Protein AF-0000000069713826 (afdb_homodimer)

Foldseek 3Di:
DQQDWQLVQFAQDFDEAEQQAFLVVVVCSCVVVVHQKGFYAYPVQFGQFIAGPVLSVVVCVVCVVVVDSRDGNNVRTGRPADAAERGGGLVVVQVVPPDPDDQKHFYDDPRHGRGMHGPVSSVVVVVVVVVVVVPPDD/DQQDWQLVQFAQDFDEAEQQAFLVVVVCSCVVVVHQKGFYAYPVQFGQFIAGPVLSVVVCVVCVVVVDSRDGNNVRTGRPADAAERGGGLVVVVVVCPDPDDQKHFYDDPRHGRGMHGPVSSVVVVVVVVVVVVPPDD

Structure (mmCIF, N/CA/C/O backbone):
data_AF-0000000069713826-model_v1
#
loop_
_entity.id
_entity.type
_entity.pdbx_description
1 polymer 'CBS domain containing protein'
#
loop_
_atom_site.group_PDB
_atom_site.id
_atom_site.type_symbol
_atom_site.label_atom_id
_atom_site.label_alt_id
_atom_site.label_comp_id
_atom_site.label_asym_id
_atom_site.label_entity_id
_atom_site.label_seq_id
_atom_site.pdbx_PDB_ins_code
_atom_site.Cartn_x
_atom_site.Cartn_y
_atom_site.Cartn_z
_atom_site.occupancy
_atom_site.B_iso_or_equiv
_atom_site.auth_seq_id
_atom_site.auth_comp_id
_atom_site.auth_asym_id
_atom_site.auth_atom_id
_atom_site.pdbx_PDB_model_num
ATOM 1 N N . MET A 1 1 ? -10.414 -21.672 -7.832 1 56.44 1 MET A N 1
ATOM 2 C CA . MET A 1 1 ? -10.219 -20.344 -7.285 1 56.44 1 MET A CA 1
ATOM 3 C C . MET A 1 1 ? -11.492 -19.516 -7.398 1 56.44 1 MET A C 1
ATOM 5 O O . MET A 1 1 ? -11.766 -18.656 -6.551 1 56.44 1 MET A O 1
ATOM 9 N N . ASP A 1 2 ? -12.336 -19.844 -8.398 1 62.25 2 ASP A N 1
ATOM 10 C CA . ASP A 1 2 ? -13.617 -19.141 -8.57 1 62.25 2 ASP A CA 1
ATOM 11 C C . ASP A 1 2 ? -14.5 -19.328 -7.336 1 62.25 2 ASP A C 1
ATOM 13 O O . ASP A 1 2 ? -15.398 -18.516 -7.09 1 62.25 2 ASP A O 1
ATOM 17 N N . SER A 1 3 ? -13.977 -20.109 -6.547 1 73 3 SER A N 1
ATOM 18 C CA . SER A 1 3 ? -14.867 -20.422 -5.434 1 73 3 SER A CA 1
ATOM 19 C C . SER A 1 3 ? -14.406 -19.75 -4.148 1 73 3 SER A C 1
ATOM 21 O O . SER A 1 3 ? -15.102 -19.797 -3.131 1 73 3 SER A O 1
ATOM 23 N N . ILE A 1 4 ? -13.359 -19.094 -4.254 1 84.81 4 ILE A N 1
ATOM 24 C CA . ILE A 1 4 ? -12.875 -18.453 -3.029 1 84.81 4 ILE A CA 1
ATOM 25 C C . ILE A 1 4 ? -13.555 -17.094 -2.852 1 84.81 4 ILE A C 1
ATOM 27 O O . ILE A 1 4 ? -13.453 -16.234 -3.723 1 84.81 4 ILE A O 1
ATOM 31 N N . LYS A 1 5 ? -14.203 -16.984 -1.708 1 94.81 5 LYS A N 1
ATOM 32 C CA . LYS A 1 5 ? -14.992 -15.781 -1.454 1 94.81 5 LYS A CA 1
ATOM 33 C C . LYS A 1 5 ? -14.156 -14.719 -0.736 1 94.81 5 LYS A C 1
ATOM 35 O O . LYS A 1 5 ? -13.258 -15.047 0.038 1 94.81 5 LYS A O 1
ATOM 40 N N . ILE A 1 6 ? -14.531 -13.453 -0.946 1 96.94 6 ILE A N 1
ATOM 41 C CA . ILE A 1 6 ? -13.844 -12.297 -0.372 1 96.94 6 ILE A CA 1
ATOM 42 C C . ILE A 1 6 ? -13.922 -12.359 1.152 1 96.94 6 ILE A C 1
ATOM 44 O O . ILE A 1 6 ? -12.938 -12.078 1.845 1 96.94 6 ILE A O 1
ATOM 48 N N . ARG A 1 7 ? -15.016 -12.82 1.692 1 96.81 7 ARG A N 1
ATOM 49 C CA . ARG A 1 7 ? -15.219 -12.852 3.137 1 96.81 7 ARG A CA 1
ATOM 50 C C . ARG A 1 7 ? -14.188 -13.75 3.82 1 96.81 7 ARG A C 1
ATOM 52 O O . ARG A 1 7 ? -13.867 -13.547 4.992 1 96.81 7 ARG A O 1
ATOM 59 N N . ASP A 1 8 ? -13.625 -14.695 3.105 1 95.44 8 ASP A N 1
ATOM 60 C CA . ASP A 1 8 ? -12.695 -15.656 3.688 1 95.44 8 ASP A CA 1
ATOM 61 C C . ASP A 1 8 ? -11.289 -15.078 3.783 1 95.44 8 ASP A C 1
ATOM 63 O O . ASP A 1 8 ? -10.422 -15.633 4.465 1 95.44 8 ASP A O 1
ATOM 67 N N . HIS A 1 9 ? -11.047 -13.93 3.162 1 96.31 9 HIS A N 1
ATOM 68 C CA . HIS A 1 9 ? -9.672 -13.438 3.072 1 96.31 9 HIS A CA 1
ATOM 69 C C . HIS A 1 9 ? -9.602 -11.945 3.402 1 96.31 9 HIS A C 1
ATOM 71 O O . HIS A 1 9 ? -8.516 -11.359 3.389 1 96.31 9 HIS A O 1
ATOM 77 N N . MET A 1 10 ? -10.727 -11.336 3.707 1 97.56 10 MET A N 1
ATOM 78 C CA . MET A 1 10 ? -10.766 -9.898 3.979 1 97.56 10 MET A CA 1
ATOM 79 C C . MET A 1 10 ? -10.211 -9.594 5.367 1 97.56 10 MET A C 1
ATOM 81 O O . MET A 1 10 ? -10.109 -10.492 6.207 1 97.56 10 MET A O 1
ATOM 85 N N . ASP A 1 11 ? -9.719 -8.406 5.586 1 97.62 11 ASP A N 1
ATOM 86 C CA . ASP A 1 11 ? -9.43 -7.883 6.914 1 97.62 11 ASP A CA 1
ATOM 87 C C . ASP A 1 11 ? -10.727 -7.551 7.66 1 97.62 11 ASP A C 1
ATOM 89 O O . ASP A 1 11 ? -11.477 -6.664 7.25 1 97.62 11 ASP A O 1
ATOM 93 N N . ARG A 1 12 ? -10.961 -8.172 8.75 1 97.25 12 ARG A N 1
ATOM 94 C CA . ARG A 1 12 ? -12.219 -8.039 9.477 1 97.25 12 ARG A CA 1
ATOM 95 C C . ARG A 1 12 ? -12.117 -6.965 10.555 1 97.25 12 ARG A C 1
ATOM 97 O O . ARG A 1 12 ? -13.078 -6.711 11.281 1 97.25 12 ARG A O 1
ATOM 104 N N . GLN A 1 13 ? -10.938 -6.391 10.703 1 95.94 13 GLN A N 1
ATOM 105 C CA . GLN A 1 13 ? -10.727 -5.305 11.648 1 95.94 13 GLN A CA 1
ATOM 106 C C . GLN A 1 13 ? -10.312 -4.02 10.93 1 95.94 13 GLN A C 1
ATOM 108 O O . GLN A 1 13 ? -9.227 -3.49 11.172 1 95.94 13 GLN A O 1
ATOM 113 N N . PRO A 1 14 ? -11.258 -3.572 10.164 1 96.5 14 PRO A N 1
ATOM 114 C CA . PRO A 1 14 ? -10.922 -2.357 9.422 1 96.5 14 PRO A CA 1
ATOM 115 C C . PRO A 1 14 ? -10.852 -1.119 10.312 1 96.5 14 PRO A C 1
ATOM 117 O O . PRO A 1 14 ? -11.469 -1.084 11.375 1 96.5 14 PRO A O 1
ATOM 120 N N . VAL A 1 15 ? -10 -0.204 9.953 1 97.38 15 VAL A N 1
ATOM 121 C CA . VAL A 1 15 ? -10.102 1.133 10.531 1 97.38 15 VAL A CA 1
ATOM 122 C C . VAL A 1 15 ? -11.266 1.887 9.891 1 97.38 15 VAL A C 1
ATOM 124 O O . VAL A 1 15 ? -11.391 1.923 8.664 1 97.38 15 VAL A O 1
ATOM 127 N N . LEU A 1 16 ? -12.148 2.334 10.695 1 98.25 16 LEU A N 1
ATOM 128 C CA . LEU A 1 16 ? -13.25 3.152 10.211 1 98.25 16 LEU A CA 1
ATOM 129 C C . LEU A 1 16 ? -13.086 4.602 10.656 1 98.25 16 LEU A C 1
ATOM 131 O O . LEU A 1 16 ? -12.727 4.867 11.805 1 98.25 16 LEU A O 1
ATOM 135 N N . LEU A 1 17 ? -13.297 5.465 9.742 1 98.44 17 LEU A N 1
ATOM 136 C CA . LEU A 1 17 ? -13.219 6.895 10.039 1 98.44 17 LEU A CA 1
ATOM 137 C C . LEU A 1 17 ? -14.594 7.543 9.961 1 98.44 17 LEU A C 1
ATOM 139 O O . LEU A 1 17 ? -15.508 6.988 9.352 1 98.44 17 LEU A O 1
ATOM 143 N N . ARG A 1 18 ? -14.633 8.664 10.578 1 98.31 18 ARG A N 1
ATOM 144 C CA . ARG A 1 18 ? -15.828 9.5 10.469 1 98.31 18 ARG A CA 1
ATOM 145 C C . ARG A 1 18 ? -15.539 10.75 9.648 1 98.31 18 ARG A C 1
ATOM 147 O O . ARG A 1 18 ? -14.43 11.281 9.672 1 98.31 18 ARG A O 1
ATOM 154 N N . ALA A 1 19 ? -16.625 11.219 8.992 1 97.19 19 ALA A N 1
ATOM 155 C CA . ALA A 1 19 ? -16.453 12.352 8.094 1 97.19 19 ALA A CA 1
ATOM 156 C C . ALA A 1 19 ? -16.016 13.602 8.859 1 97.19 19 ALA A C 1
ATOM 158 O O . ALA A 1 19 ? -15.289 14.438 8.328 1 97.19 19 ALA A O 1
ATOM 159 N N . ASN A 1 20 ? -16.391 13.727 10.078 1 96.38 20 ASN A N 1
ATOM 160 C CA . ASN A 1 20 ? -16.141 14.938 10.844 1 96.38 20 ASN A CA 1
ATOM 161 C C . ASN A 1 20 ? -14.844 14.836 11.648 1 96.38 20 ASN A C 1
ATOM 163 O O . ASN A 1 20 ? -14.469 15.773 12.344 1 96.38 20 ASN A O 1
ATOM 167 N N . MET A 1 21 ? -14.211 13.727 11.555 1 94.94 21 MET A N 1
ATOM 168 C CA . MET A 1 21 ? -12.93 13.523 12.219 1 94.94 21 MET A CA 1
ATOM 169 C C . MET A 1 21 ? -11.859 14.438 11.625 1 94.94 21 MET A C 1
ATOM 171 O O . MET A 1 21 ? -11.859 14.695 10.422 1 94.94 21 MET A O 1
ATOM 175 N N . SER A 1 22 ? -10.992 14.984 12.516 1 92.25 22 SER A N 1
ATOM 176 C CA . SER A 1 22 ? -9.883 15.766 11.992 1 92.25 22 SER A CA 1
ATOM 177 C C . SER A 1 22 ? -8.938 14.914 11.156 1 92.25 22 SER A C 1
ATOM 179 O O . SER A 1 22 ? -8.773 13.719 11.422 1 92.25 22 SER A O 1
ATOM 181 N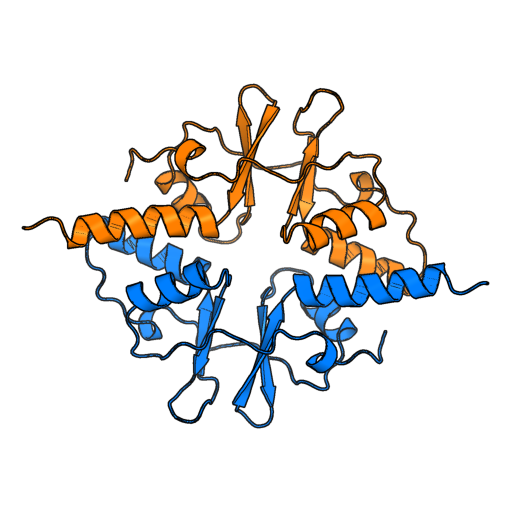 N . LEU A 1 23 ? -8.312 15.547 10.227 1 91.62 23 LEU A N 1
ATOM 182 C CA . LEU A 1 23 ? -7.34 14.836 9.398 1 91.62 23 LEU A CA 1
ATOM 183 C C . LEU A 1 23 ? -6.172 14.336 10.242 1 91.62 23 LEU A C 1
ATOM 185 O O . LEU A 1 23 ? -5.652 13.242 10 1 91.62 23 LEU A O 1
ATOM 189 N N . ALA A 1 24 ? -5.785 15.117 11.219 1 88.12 24 ALA A N 1
ATOM 190 C CA . ALA A 1 24 ? -4.695 14.711 12.102 1 88.12 24 ALA A CA 1
ATOM 191 C C . ALA A 1 24 ? -5.016 13.391 12.797 1 88.12 24 ALA A C 1
ATOM 193 O O . ALA A 1 24 ? -4.188 12.477 12.82 1 88.12 24 ALA A O 1
ATOM 194 N N . THR A 1 25 ? -6.188 13.297 13.32 1 92.75 25 THR A N 1
ATOM 195 C CA . THR A 1 25 ? -6.629 12.078 13.992 1 92.75 25 THR A CA 1
ATOM 196 C C . THR A 1 25 ? -6.711 10.914 13 1 92.75 25 THR A C 1
ATOM 198 O O . THR A 1 25 ? -6.309 9.797 13.32 1 92.75 25 THR A O 1
ATOM 201 N N . ALA A 1 26 ? -7.23 11.203 11.844 1 95.19 26 ALA A N 1
ATOM 202 C CA . ALA A 1 26 ? -7.344 10.18 10.805 1 95.19 26 ALA A CA 1
ATOM 203 C C . ALA A 1 26 ? -5.973 9.625 10.422 1 95.19 26 ALA A C 1
ATOM 205 O O . ALA A 1 26 ? -5.789 8.406 10.336 1 95.19 26 ALA A O 1
ATOM 206 N N . VAL A 1 27 ? -5.027 10.516 10.234 1 93.94 27 VAL A N 1
ATOM 207 C CA . VAL A 1 27 ? -3.67 10.125 9.867 1 93.94 27 VAL A CA 1
ATOM 208 C C . VAL A 1 27 ? -3.064 9.258 10.969 1 93.94 27 VAL A C 1
ATOM 210 O O . VAL A 1 27 ? -2.465 8.219 10.688 1 93.94 27 VAL A O 1
ATOM 213 N N . GLU A 1 28 ? -3.256 9.609 12.172 1 94 28 GLU A N 1
ATOM 214 C CA . GLU A 1 28 ? -2.74 8.844 13.305 1 94 28 GLU A CA 1
ATOM 215 C C . GLU A 1 28 ? -3.338 7.438 13.336 1 94 28 GLU A C 1
ATOM 217 O O . GLU A 1 28 ? -2.625 6.457 13.555 1 94 28 GLU A O 1
ATOM 222 N N . LYS A 1 29 ? -4.605 7.379 13.133 1 96.62 29 LYS A N 1
ATOM 223 C CA . LYS A 1 29 ? -5.273 6.082 13.117 1 96.62 29 LYS A CA 1
ATOM 224 C C . LYS A 1 29 ? -4.723 5.184 12.016 1 96.62 29 LYS A C 1
ATOM 226 O O . LYS A 1 29 ? -4.48 3.996 12.234 1 96.62 29 LYS A O 1
ATOM 231 N N . LEU A 1 30 ? -4.539 5.766 10.82 1 96.5 30 LEU A N 1
ATOM 232 C CA . LEU A 1 30 ? -3.988 5.004 9.703 1 96.5 30 LEU A CA 1
ATOM 233 C C . LEU A 1 30 ? -2.58 4.512 10.023 1 96.5 30 LEU A C 1
ATOM 235 O O . LEU A 1 30 ? -2.268 3.336 9.82 1 96.5 30 LEU A O 1
ATOM 239 N N . LEU A 1 31 ? -1.769 5.418 10.57 1 95.06 31 LEU A N 1
ATOM 240 C CA . LEU A 1 31 ? -0.375 5.098 10.859 1 95.06 31 LEU A CA 1
ATOM 241 C C . LEU A 1 31 ? -0.275 4.086 11.992 1 95.06 31 LEU A C 1
ATOM 243 O O . LEU A 1 31 ? 0.487 3.119 11.906 1 95.06 31 LEU A O 1
ATOM 247 N N . ASP A 1 32 ? -1.108 4.23 13.023 1 95.69 32 ASP A N 1
ATOM 248 C CA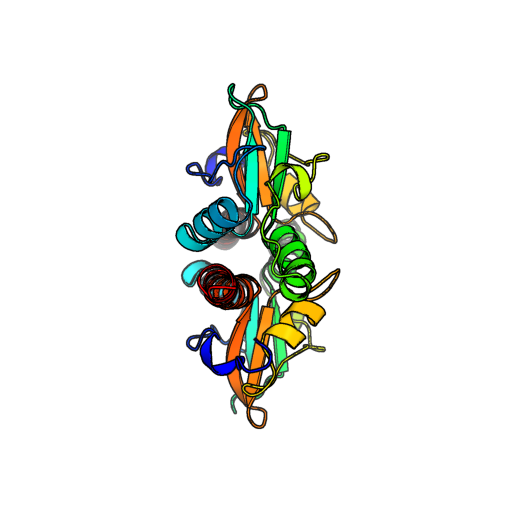 . ASP A 1 32 ? -1.081 3.363 14.203 1 95.69 32 ASP A CA 1
ATOM 249 C C . ASP A 1 32 ? -1.503 1.94 13.844 1 95.69 32 ASP A C 1
ATOM 251 O O . ASP A 1 32 ? -1.044 0.978 14.461 1 95.69 32 ASP A O 1
ATOM 255 N N . ASN A 1 33 ? -2.299 1.807 12.883 1 95.69 33 ASN A N 1
ATOM 256 C CA . ASN A 1 33 ? -2.832 0.497 12.523 1 95.69 33 ASN A CA 1
ATOM 257 C C . ASN A 1 33 ? -2.221 -0.018 11.227 1 95.69 33 ASN A C 1
ATOM 259 O O . ASN A 1 33 ? -2.674 -1.026 10.68 1 95.69 33 ASN A O 1
ATOM 263 N N . ASN A 1 34 ? -1.271 0.692 10.727 1 93 34 ASN A N 1
ATOM 264 C CA . ASN A 1 34 ? -0.548 0.321 9.516 1 93 34 ASN A CA 1
ATOM 265 C C . ASN A 1 34 ? -1.498 0.082 8.344 1 93 34 ASN A C 1
ATOM 267 O O . ASN A 1 34 ? -1.407 -0.94 7.664 1 93 34 ASN A O 1
ATOM 271 N N . LYS A 1 35 ? -2.449 1.011 8.211 1 95.75 35 LYS A N 1
ATOM 272 C CA . LYS A 1 35 ? -3.412 0.931 7.117 1 95.75 35 LYS A CA 1
ATOM 273 C C . LYS A 1 35 ? -3.09 1.946 6.027 1 95.75 35 LYS A C 1
ATOM 275 O O . LYS A 1 35 ? -2.74 3.092 6.32 1 95.75 35 LYS A O 1
ATOM 280 N N . MET A 1 36 ? -3.193 1.559 4.773 1 93.56 36 MET A N 1
ATOM 281 C CA . MET A 1 36 ? -2.924 2.441 3.643 1 93.56 36 MET A CA 1
ATOM 282 C C . MET A 1 36 ? -4.137 3.314 3.334 1 93.56 36 MET A C 1
ATOM 284 O O . MET A 1 36 ? -4.043 4.262 2.549 1 93.56 36 MET A O 1
ATOM 288 N N . GLY A 1 37 ? -5.223 3.02 3.889 1 95.94 37 GLY A N 1
ATOM 289 C CA . GLY A 1 37 ? -6.48 3.74 3.77 1 95.94 37 GLY A CA 1
ATOM 290 C C . GLY A 1 37 ? -7.578 3.178 4.656 1 95.94 37 GLY A C 1
ATOM 291 O O . GLY A 1 37 ? -7.395 2.139 5.293 1 95.94 37 GLY A O 1
ATOM 292 N N . ALA A 1 38 ? -8.641 3.914 4.68 1 98.06 38 ALA A N 1
ATOM 293 C CA . ALA A 1 38 ? -9.742 3.508 5.551 1 98.06 38 ALA A CA 1
ATOM 294 C C . ALA A 1 38 ? -11.078 3.977 4.996 1 98.06 38 ALA A C 1
ATOM 296 O O . ALA A 1 38 ? -11.164 5.035 4.367 1 98.06 38 ALA A O 1
ATOM 297 N N . ALA A 1 39 ? -12.07 3.178 5.242 1 98.31 39 ALA A N 1
ATOM 298 C CA . ALA A 1 39 ? -13.438 3.557 4.898 1 98.31 39 ALA A CA 1
ATOM 299 C C . ALA A 1 39 ? -13.953 4.645 5.836 1 98.31 39 ALA A C 1
ATOM 301 O O . ALA A 1 39 ? -13.617 4.664 7.02 1 98.31 39 ALA A O 1
ATOM 302 N N . VAL A 1 40 ? -14.672 5.527 5.254 1 98.62 40 VAL A N 1
ATOM 303 C CA . VAL A 1 40 ? -15.391 6.527 6.039 1 98.62 40 VAL A CA 1
ATOM 304 C C . VAL A 1 40 ? -16.859 6.137 6.141 1 98.62 40 VAL A C 1
ATOM 306 O O . VAL A 1 40 ? -17.516 5.848 5.133 1 98.62 40 VAL A O 1
ATOM 309 N N . VAL A 1 41 ? -17.375 6.086 7.34 1 98.44 41 VAL A N 1
ATOM 310 C CA . VAL A 1 41 ? -18.734 5.598 7.535 1 98.44 41 VAL A CA 1
ATOM 311 C C . VAL A 1 41 ? -19.547 6.629 8.32 1 98.44 41 VAL A C 1
ATOM 313 O O . VAL A 1 41 ? -18.984 7.461 9.031 1 98.44 41 VAL A O 1
ATOM 316 N N . ASP A 1 42 ? -20.812 6.621 8.109 1 97.5 42 ASP A N 1
ATOM 317 C CA . ASP A 1 42 ? -21.688 7.473 8.914 1 97.5 42 ASP A CA 1
ATOM 318 C C . ASP A 1 42 ? -22.047 6.805 10.242 1 97.5 42 ASP A C 1
ATOM 320 O O . ASP A 1 42 ? -21.453 5.777 10.594 1 97.5 42 ASP A O 1
ATOM 324 N N . ASP A 1 43 ? -22.922 7.406 10.977 1 96.25 43 ASP A N 1
ATOM 325 C CA . ASP A 1 43 ? -23.234 6.961 12.336 1 96.25 43 ASP A CA 1
ATOM 326 C C . ASP A 1 43 ? -23.891 5.574 12.32 1 96.25 43 ASP A C 1
ATOM 328 O O . ASP A 1 43 ? -23.844 4.852 13.312 1 96.25 43 ASP A O 1
ATOM 332 N N . SER A 1 44 ? -24.438 5.188 11.227 1 96.06 44 SER A N 1
ATOM 333 C CA . SER A 1 44 ? -25.125 3.902 11.109 1 96.06 44 SER A CA 1
ATOM 334 C C . SER A 1 44 ? -24.188 2.838 10.531 1 96.06 44 SER A C 1
ATOM 336 O O . SER A 1 44 ? -24.609 1.694 10.32 1 96.06 44 SER A O 1
ATOM 338 N N . GLY A 1 45 ? -23.016 3.172 10.156 1 95.88 45 GLY A N 1
ATOM 339 C CA . GLY A 1 45 ? -22.047 2.219 9.625 1 95.88 45 GLY A CA 1
ATOM 340 C C . GLY A 1 45 ? -22.094 2.113 8.109 1 95.88 45 GLY A C 1
ATOM 341 O O . GLY A 1 45 ? -21.438 1.245 7.527 1 95.88 45 GLY A O 1
ATOM 342 N N . ASN A 1 46 ? -22.844 3.064 7.512 1 97.12 46 ASN A N 1
ATOM 343 C CA . ASN A 1 46 ? -22.906 3.07 6.055 1 97.12 46 ASN A CA 1
ATOM 344 C C . ASN A 1 46 ? -21.672 3.713 5.441 1 97.12 46 ASN A C 1
ATOM 346 O O . ASN A 1 46 ? -21.156 4.707 5.961 1 97.12 46 ASN A O 1
ATOM 350 N N . LEU A 1 47 ? -21.266 3.109 4.352 1 98 47 LEU A N 1
ATOM 351 C CA . LEU A 1 47 ? -20.094 3.625 3.639 1 98 47 LEU A CA 1
ATOM 352 C C . LEU A 1 47 ? -20.406 4.977 3.002 1 98 47 LEU A C 1
ATOM 354 O O . LEU A 1 47 ? -21.344 5.094 2.203 1 98 47 LEU A O 1
ATOM 358 N N . VAL A 1 48 ? -19.641 6.008 3.344 1 97.5 48 VAL A N 1
ATOM 359 C CA . VAL A 1 48 ? -19.922 7.324 2.781 1 97.5 48 VAL A CA 1
ATOM 360 C C . VAL A 1 48 ? -18.672 7.863 2.076 1 97.5 48 VAL A C 1
ATOM 362 O O . VAL A 1 48 ? -18.734 8.898 1.408 1 97.5 48 VAL A O 1
ATOM 365 N N . GLY A 1 49 ? -17.531 7.227 2.227 1 97.44 49 GLY A N 1
ATOM 366 C CA . GLY A 1 49 ? -16.328 7.668 1.562 1 97.44 49 GLY A CA 1
ATOM 367 C C . GLY A 1 49 ? -15.133 6.77 1.84 1 97.44 49 GLY A C 1
ATOM 368 O O . GLY A 1 49 ? -15.281 5.691 2.418 1 97.44 49 GLY A O 1
ATOM 369 N N . PHE A 1 50 ? -14.008 7.164 1.402 1 98 50 PHE A N 1
ATOM 370 C CA . PHE A 1 50 ? -12.734 6.477 1.614 1 98 50 PHE A CA 1
ATOM 371 C C . PHE A 1 50 ? -11.586 7.473 1.673 1 98 50 PHE A C 1
ATOM 373 O O . PHE A 1 50 ? -11.531 8.422 0.884 1 98 50 PHE A O 1
ATOM 380 N N . LEU A 1 51 ? -10.75 7.348 2.635 1 97.25 51 LEU A N 1
ATOM 381 C CA . LEU A 1 51 ? -9.578 8.195 2.783 1 97.25 51 LEU A CA 1
ATOM 382 C C . LEU A 1 51 ? -8.297 7.379 2.666 1 97.25 51 LEU A C 1
ATOM 384 O O . LEU A 1 51 ? -8.07 6.457 3.451 1 97.25 51 LEU A O 1
ATOM 388 N N . SER A 1 52 ? -7.449 7.672 1.685 1 94.56 52 SER A N 1
ATOM 389 C CA . SER A 1 52 ? -6.184 6.973 1.494 1 94.56 52 SER A CA 1
ATOM 390 C C . SER A 1 52 ? -5.012 7.781 2.039 1 94.56 52 SER A C 1
ATOM 392 O O . SER A 1 52 ? -5.141 8.984 2.277 1 94.56 52 SER A O 1
ATOM 394 N N . GLN A 1 53 ? -3.914 7.102 2.268 1 93 53 GLN A N 1
ATOM 395 C CA . GLN A 1 53 ? -2.693 7.805 2.645 1 93 53 GLN A CA 1
ATOM 396 C C . GLN A 1 53 ? -2.285 8.812 1.569 1 93 53 GLN A C 1
ATOM 398 O O . GLN A 1 53 ? -1.735 9.867 1.879 1 93 53 GLN A O 1
ATOM 403 N N . GLN A 1 54 ? -2.602 8.484 0.372 1 91.25 54 GLN A N 1
ATOM 404 C CA . GLN A 1 54 ? -2.32 9.43 -0.704 1 91.25 54 GLN A CA 1
ATOM 405 C C . GLN A 1 54 ? -3.121 10.719 -0.528 1 91.25 54 GLN A C 1
ATOM 407 O O . GLN A 1 54 ? -2.596 11.812 -0.728 1 91.25 54 GLN A O 1
ATOM 412 N N . ASP A 1 55 ? -4.348 10.57 -0.247 1 92.12 55 ASP A N 1
ATOM 413 C CA . ASP A 1 55 ? -5.188 11.734 0.017 1 92.12 55 ASP A CA 1
ATOM 414 C C . ASP A 1 55 ? -4.625 12.562 1.17 1 92.12 55 ASP A C 1
ATOM 416 O O . ASP A 1 55 ? -4.566 13.789 1.086 1 92.12 55 ASP A O 1
ATOM 420 N N . CYS A 1 56 ? -4.242 11.891 2.236 1 92.06 56 CYS A N 1
ATOM 421 C CA . CYS A 1 56 ? -3.689 12.57 3.406 1 92.06 56 CYS A CA 1
ATOM 422 C C . CYS A 1 56 ? -2.426 13.336 3.047 1 92.06 56 CYS A C 1
ATOM 424 O O . CYS A 1 56 ? -2.264 14.492 3.443 1 92.06 56 CYS A O 1
ATOM 426 N N . LEU A 1 57 ? -1.604 12.695 2.314 1 90.75 57 LEU A N 1
ATOM 427 C CA . LEU A 1 57 ? -0.331 13.297 1.931 1 90.75 57 LEU A CA 1
ATOM 428 C C . LEU A 1 57 ? -0.555 14.562 1.116 1 90.75 57 LEU A C 1
ATOM 430 O O . LEU A 1 57 ? 0.123 15.57 1.33 1 90.75 57 LEU A O 1
ATOM 434 N N . ALA A 1 58 ? -1.471 14.5 0.205 1 89.56 58 ALA A N 1
ATOM 435 C CA . ALA A 1 58 ? -1.776 15.648 -0.639 1 89.56 58 ALA A CA 1
ATOM 436 C C . ALA A 1 58 ? -2.207 16.844 0.204 1 89.56 58 ALA A C 1
ATOM 438 O O . ALA A 1 58 ? -1.755 17.969 -0.027 1 89.56 58 ALA A O 1
ATOM 439 N N . VAL A 1 59 ? -2.986 16.625 1.14 1 87.56 59 VAL A N 1
ATOM 440 C CA . VAL A 1 59 ? -3.498 17.688 1.986 1 87.56 59 VAL A CA 1
ATOM 441 C C . VAL A 1 59 ? -2.385 18.203 2.895 1 87.56 59 VAL A C 1
ATOM 443 O O . VAL A 1 59 ? -2.248 19.422 3.09 1 87.56 59 VAL A O 1
ATOM 446 N N . MET A 1 60 ? -1.672 17.297 3.447 1 84.94 60 MET A N 1
ATOM 447 C CA . MET A 1 60 ? -0.588 17.688 4.344 1 84.94 60 MET A CA 1
ATOM 448 C C . MET A 1 60 ? 0.438 18.547 3.611 1 84.94 60 MET A C 1
ATOM 450 O O . MET A 1 60 ? 0.979 19.5 4.184 1 84.94 60 MET A O 1
ATOM 454 N N . LEU A 1 61 ? 0.695 18.188 2.438 1 84.81 61 LEU A N 1
ATOM 455 C CA . LEU A 1 61 ? 1.639 18.953 1.636 1 84.81 61 LEU A CA 1
ATOM 456 C C . LEU A 1 61 ? 1.108 20.359 1.373 1 84.81 61 LEU A C 1
ATOM 458 O O . LEU A 1 61 ? 1.864 21.328 1.429 1 84.81 61 LEU A O 1
ATOM 462 N N . LYS A 1 62 ? -0.105 20.406 1.088 1 82.25 62 LYS A N 1
ATOM 463 C CA . LYS A 1 62 ? -0.721 21.719 0.865 1 82.25 62 LYS A CA 1
ATOM 464 C C . LYS A 1 62 ? -0.701 22.547 2.137 1 82.25 62 LYS A C 1
ATOM 466 O O . LYS A 1 62 ? -0.484 23.766 2.082 1 82.25 62 LYS A O 1
ATOM 471 N N . SER A 1 63 ? -0.913 21.891 3.268 1 76.25 63 SER A N 1
ATOM 472 C CA . SER A 1 63 ? -1.011 22.578 4.551 1 76.25 63 SER A CA 1
ATOM 473 C C . SER A 1 63 ? 0.368 22.969 5.078 1 76.25 63 SER A C 1
ATOM 475 O O . SER A 1 63 ? 0.492 23.859 5.918 1 76.25 63 SER A O 1
ATOM 477 N N . SER A 1 64 ? 1.273 22.094 4.816 1 69.75 64 SER A N 1
ATOM 478 C CA . SER A 1 64 ? 2.623 22.375 5.297 1 69.75 64 SER A CA 1
ATOM 479 C C . SER A 1 64 ? 3.064 23.781 4.902 1 69.75 64 SER A C 1
ATOM 481 O O . SER A 1 64 ? 3.889 24.391 5.586 1 69.75 64 SER A O 1
ATOM 483 N N . TYR A 1 65 ? 2.432 24.266 3.91 1 66.31 65 TYR A N 1
ATOM 484 C CA . TYR A 1 65 ? 2.783 25.609 3.459 1 66.31 65 TYR A CA 1
ATOM 485 C C . TYR A 1 65 ? 2.025 26.656 4.254 1 66.31 65 TYR A C 1
ATOM 487 O O . TYR A 1 65 ? 2.465 27.812 4.348 1 66.31 65 TYR A O 1
ATOM 495 N N . HIS A 1 66 ? 0.938 26.219 4.914 1 64.62 66 HIS A N 1
ATOM 496 C CA . HIS A 1 66 ? 0.116 27.219 5.57 1 64.62 66 HIS A CA 1
ATOM 497 C C . HIS A 1 66 ? -0.058 26.922 7.051 1 64.62 66 HIS A C 1
ATOM 499 O O . HIS A 1 66 ? -0.619 27.719 7.797 1 64.62 66 HIS A O 1
ATOM 505 N N . CYS A 1 67 ? 0.531 25.922 7.562 1 62.06 67 CYS A N 1
ATOM 506 C CA . CYS A 1 67 ? 0.419 25.453 8.945 1 62.06 67 CYS A CA 1
ATOM 507 C C . CYS A 1 67 ? -1.039 25.406 9.383 1 62.06 67 CYS A C 1
ATOM 509 O O . CYS A 1 67 ? -1.378 25.875 10.477 1 62.06 67 CYS A O 1
ATOM 511 N N . ASP A 1 68 ? -1.889 25.109 8.438 1 62.81 68 ASP A N 1
ATOM 512 C CA . ASP A 1 68 ? -3.312 25.094 8.758 1 62.81 68 ASP A CA 1
ATOM 513 C C . ASP A 1 68 ? -3.883 23.688 8.703 1 62.81 68 ASP A C 1
ATOM 515 O O . ASP A 1 68 ? -4.207 23.188 7.621 1 62.81 68 ASP A O 1
ATOM 519 N N . LEU A 1 69 ? -3.725 22.938 9.797 1 63.22 69 LEU A N 1
ATOM 520 C CA . LEU A 1 69 ? -4.273 21.594 9.812 1 63.22 69 LEU A CA 1
ATOM 521 C C . LEU A 1 69 ? -5.738 21.609 10.234 1 63.22 69 LEU A C 1
ATOM 523 O O . LEU A 1 69 ? -6.109 20.953 11.219 1 63.22 69 LEU A O 1
ATOM 527 N N . THR A 1 70 ? -6.5 22.375 9.562 1 73.06 70 THR A N 1
ATOM 528 C CA . THR A 1 70 ? -7.895 22.5 9.977 1 73.06 70 THR A CA 1
ATOM 529 C C . THR A 1 70 ? -8.789 21.609 9.117 1 73.06 70 THR A C 1
ATOM 531 O O . THR A 1 70 ? -10.016 21.609 9.281 1 73.06 70 THR A O 1
ATOM 534 N N . SER A 1 71 ? -8.164 20.75 8.438 1 85.88 71 SER A N 1
ATOM 535 C CA . SER A 1 71 ? -8.984 19.938 7.543 1 85.88 71 SER A CA 1
ATOM 536 C C . SER A 1 71 ? -9.602 18.75 8.273 1 85.88 71 SER A C 1
ATOM 538 O O . SER A 1 71 ? -9.039 18.25 9.25 1 85.88 71 SER A O 1
ATOM 540 N N . VAL A 1 72 ? -10.836 18.469 7.875 1 93.56 72 VAL A N 1
ATOM 541 C CA . VAL A 1 72 ? -11.508 17.266 8.359 1 93.56 72 VAL A CA 1
ATOM 542 C C . VAL A 1 72 ? -11.539 16.203 7.254 1 93.56 72 VAL A C 1
ATOM 544 O O . VAL A 1 72 ? -11.266 16.516 6.09 1 93.56 72 VAL A O 1
ATOM 547 N N . VAL A 1 73 ? -11.859 14.961 7.598 1 96.69 73 VAL A N 1
ATOM 548 C CA . VAL A 1 73 ? -11.844 13.82 6.691 1 96.69 73 VAL A CA 1
ATOM 549 C C . VAL A 1 73 ? -12.758 14.094 5.5 1 96.69 73 VAL A C 1
ATOM 551 O O . VAL A 1 73 ? -12.391 13.82 4.352 1 96.69 73 VAL A O 1
ATOM 554 N N . LYS A 1 74 ? -13.844 14.703 5.727 1 96.06 74 LYS A N 1
ATOM 555 C CA . LYS A 1 74 ? -14.836 14.984 4.691 1 96.06 74 LYS A CA 1
ATOM 556 C C . LYS A 1 74 ? -14.234 15.828 3.57 1 96.06 74 LYS A C 1
ATOM 558 O O . LYS A 1 74 ? -14.602 15.672 2.402 1 96.06 74 LYS A O 1
ATOM 563 N N . ASP A 1 75 ? -13.297 16.672 3.889 1 92.31 75 ASP A N 1
ATOM 564 C CA . ASP A 1 75 ? -12.688 17.594 2.93 1 92.31 75 ASP A CA 1
ATOM 565 C C . ASP A 1 75 ? -11.672 16.859 2.043 1 92.31 75 ASP A C 1
ATOM 567 O O . ASP A 1 75 ? -11.266 17.391 1.004 1 92.31 75 ASP A O 1
ATOM 571 N N . CYS A 1 76 ? -11.281 15.664 2.459 1 92.94 76 CYS A N 1
ATOM 572 C CA . CYS A 1 76 ? -10.148 15.008 1.815 1 92.94 76 CYS A CA 1
ATOM 573 C C . CYS A 1 76 ? -10.547 13.656 1.251 1 92.94 76 CYS A C 1
ATOM 575 O O . CYS A 1 76 ? -9.883 13.125 0.36 1 92.94 76 CYS A O 1
ATOM 577 N N . MET A 1 77 ? -11.602 13.125 1.775 1 96.12 77 MET A N 1
ATOM 578 C CA . MET A 1 77 ? -11.992 11.766 1.4 1 96.12 77 MET A CA 1
ATOM 579 C C . MET A 1 77 ? -12.57 11.734 -0.009 1 96.12 77 MET A C 1
ATOM 581 O O . MET A 1 77 ? -13.016 12.766 -0.523 1 96.12 77 MET A O 1
ATOM 585 N N . ARG A 1 78 ? -12.516 10.617 -0.608 1 95.06 78 ARG A N 1
ATOM 586 C CA . ARG A 1 78 ? -13.242 10.367 -1.847 1 95.06 78 ARG A CA 1
ATOM 587 C C . ARG A 1 78 ? -14.656 9.875 -1.559 1 95.06 78 ARG A C 1
ATOM 589 O O . ARG A 1 78 ? -14.867 9.062 -0.656 1 95.06 78 ARG A O 1
ATOM 596 N N . THR A 1 79 ? -15.602 10.359 -2.346 1 94.19 79 THR A N 1
ATOM 597 C CA . THR A 1 79 ? -16.984 9.977 -2.098 1 94.19 79 THR A CA 1
ATOM 598 C C . THR A 1 79 ? -17.438 8.914 -3.09 1 94.19 79 THR A C 1
ATOM 600 O O . THR A 1 79 ? -18.391 8.172 -2.824 1 94.19 79 THR A O 1
ATOM 603 N N . GLU A 1 80 ? -16.859 8.875 -4.25 1 92.38 80 GLU A N 1
ATOM 604 C CA . GLU A 1 80 ? -17.109 7.781 -5.18 1 92.38 80 GLU A CA 1
ATOM 605 C C . GLU A 1 80 ? -16.203 6.586 -4.879 1 92.38 80 GLU A C 1
ATOM 607 O O . GLU A 1 80 ? -15.148 6.422 -5.5 1 92.38 80 GLU A O 1
ATOM 612 N N . VAL A 1 81 ? -16.719 5.781 -3.969 1 93.25 81 VAL A N 1
ATOM 613 C CA . VAL A 1 81 ? -15.906 4.688 -3.455 1 93.25 81 VAL A CA 1
ATOM 614 C C . VAL A 1 81 ? -16.344 3.371 -4.09 1 93.25 81 VAL A C 1
ATOM 616 O O . VAL A 1 81 ? -17.531 3.031 -4.078 1 93.25 81 VAL A O 1
ATOM 619 N N . LEU A 1 82 ? -15.406 2.717 -4.719 1 94.5 82 LEU A N 1
ATOM 620 C CA . LEU A 1 82 ? -15.664 1.348 -5.148 1 94.5 82 LEU A CA 1
ATOM 621 C C . LEU A 1 82 ? -15.602 0.385 -3.967 1 94.5 82 LEU A C 1
ATOM 623 O O . LEU A 1 82 ? -14.75 0.521 -3.092 1 94.5 82 LEU A O 1
ATOM 627 N N . TYR A 1 83 ? -16.516 -0.462 -3.893 1 97.12 83 TYR A N 1
ATOM 628 C CA . TYR A 1 83 ? -16.547 -1.476 -2.846 1 97.12 83 TYR A CA 1
ATOM 629 C C . TYR A 1 83 ? -16.906 -2.842 -3.422 1 97.12 83 TYR A C 1
ATOM 631 O O . TYR A 1 83 ? -17.266 -2.955 -4.598 1 97.12 83 TYR A O 1
ATOM 639 N N . VAL A 1 84 ? -16.734 -3.891 -2.627 1 97.5 84 VAL A N 1
ATOM 640 C CA . VAL A 1 84 ? -17.062 -5.25 -3.051 1 97.5 84 VAL A CA 1
ATOM 641 C C . VAL A 1 84 ? -17.938 -5.922 -2.002 1 97.5 84 VAL A C 1
ATOM 643 O O . VAL A 1 84 ? -17.969 -5.5 -0.844 1 97.5 84 VAL A O 1
ATOM 646 N N . GLY A 1 85 ? -18.688 -6.934 -2.473 1 97.94 85 GLY A N 1
ATOM 647 C CA . GLY A 1 85 ? -19.469 -7.734 -1.552 1 97.94 85 GLY A CA 1
ATOM 648 C C . GLY A 1 85 ? -18.719 -8.922 -0.997 1 97.94 85 GLY A C 1
ATOM 649 O O . GLY A 1 85 ? -17.75 -9.398 -1.614 1 97.94 85 GLY A O 1
ATOM 650 N N . PRO A 1 86 ? -19.141 -9.383 0.219 1 97.69 86 PRO A N 1
ATOM 651 C CA . PRO A 1 86 ? -18.422 -10.477 0.875 1 97.69 86 PRO A CA 1
ATOM 652 C C . PRO A 1 86 ? -18.484 -11.781 0.089 1 97.69 86 PRO A C 1
ATOM 654 O O . PRO A 1 86 ? -17.594 -12.633 0.231 1 97.69 86 PRO A O 1
ATOM 657 N N . ASP A 1 87 ? -19.469 -11.922 -0.811 1 97.06 87 ASP A N 1
ATOM 658 C CA . ASP A 1 87 ? -19.656 -13.195 -1.5 1 97.06 87 ASP A CA 1
ATOM 659 C C . ASP A 1 87 ? -19.062 -13.156 -2.902 1 97.06 87 ASP A C 1
ATOM 661 O O . ASP A 1 87 ? -19.125 -14.141 -3.637 1 97.06 87 ASP A O 1
ATOM 665 N N . GLU A 1 88 ? -18.531 -12.039 -3.262 1 95.81 88 GLU A N 1
ATOM 666 C CA . GLU A 1 88 ? -17.859 -11.93 -4.559 1 95.81 88 GLU A CA 1
ATOM 667 C C . GLU A 1 88 ? -16.578 -12.758 -4.594 1 95.81 88 GLU A C 1
ATOM 669 O O . GLU A 1 88 ? -16.031 -13.117 -3.549 1 95.81 88 GLU A O 1
ATOM 674 N N . SER A 1 89 ? -16.141 -13.055 -5.777 1 93.69 89 SER A N 1
ATOM 675 C CA . SER A 1 89 ? -14.992 -13.922 -5.996 1 93.69 89 SER A CA 1
ATOM 676 C C . SER A 1 89 ? -13.68 -13.156 -5.875 1 93.69 89 SER A C 1
ATOM 678 O O . SER A 1 89 ? -13.547 -12.062 -6.434 1 93.69 89 SER A O 1
ATOM 680 N N . ILE A 1 90 ? -12.719 -13.797 -5.207 1 92.25 90 ILE A N 1
ATOM 681 C CA . ILE A 1 90 ? -11.383 -13.219 -5.062 1 92.25 90 ILE A CA 1
ATOM 682 C C . ILE A 1 90 ? -10.719 -13.102 -6.434 1 92.25 90 ILE A C 1
ATOM 684 O O . ILE A 1 90 ? -10.016 -12.125 -6.707 1 92.25 90 ILE A O 1
ATOM 688 N N . LEU A 1 91 ? -10.953 -14.07 -7.234 1 88.81 91 LEU A N 1
ATOM 689 C CA . LEU A 1 91 ? -10.359 -14.055 -8.562 1 88.81 91 LEU A CA 1
ATOM 690 C C . LEU A 1 91 ? -10.891 -12.883 -9.391 1 88.81 91 LEU A C 1
ATOM 692 O O . LEU A 1 91 ? -10.125 -12.211 -10.078 1 88.81 91 LEU A O 1
ATOM 696 N N . GLN A 1 92 ? -12.188 -12.711 -9.328 1 89.88 92 GLN A N 1
ATOM 697 C CA . GLN A 1 92 ? -12.781 -11.578 -10.031 1 89.88 92 GLN A CA 1
ATOM 698 C C . GLN A 1 92 ? -12.227 -10.258 -9.516 1 89.88 92 GLN A C 1
ATOM 700 O O . GLN A 1 92 ? -11.961 -9.336 -10.289 1 89.88 92 GLN A O 1
ATOM 705 N N . LEU A 1 93 ? -12.07 -10.203 -8.234 1 93.62 93 LEU A N 1
ATOM 706 C CA . LEU A 1 93 ? -11.492 -9 -7.645 1 93.62 93 LEU A CA 1
ATOM 707 C C . LEU A 1 93 ? -10.047 -8.805 -8.109 1 93.62 93 LEU A C 1
ATOM 709 O O . LEU A 1 93 ? -9.633 -7.688 -8.422 1 93.62 93 LEU A O 1
ATOM 713 N N . ALA A 1 94 ? -9.289 -9.867 -8.141 1 91.38 94 ALA A N 1
ATOM 714 C CA . ALA A 1 94 ? -7.906 -9.805 -8.609 1 91.38 94 ALA A CA 1
ATOM 715 C C . ALA A 1 94 ? -7.832 -9.203 -10.008 1 91.38 94 ALA A C 1
ATOM 717 O O . ALA A 1 94 ? -6.961 -8.383 -10.289 1 91.38 94 ALA A O 1
ATOM 718 N N . GLU A 1 95 ? -8.758 -9.586 -10.82 1 90.06 95 GLU A N 1
ATOM 719 C CA . GLU A 1 95 ? -8.82 -9.062 -12.18 1 90.06 95 GLU A CA 1
ATOM 720 C C . GLU A 1 95 ? -9.141 -7.566 -12.18 1 90.06 95 GLU A C 1
ATOM 722 O O . GLU A 1 95 ? -8.57 -6.805 -12.961 1 90.06 95 GLU A O 1
ATOM 727 N N . GLN A 1 96 ? -10.039 -7.238 -11.281 1 89.19 96 GLN A N 1
ATOM 728 C CA . GLN A 1 96 ? -10.445 -5.84 -11.172 1 89.19 96 GLN A CA 1
ATOM 729 C C . GLN A 1 96 ? -9.289 -4.973 -10.672 1 89.19 96 GLN A C 1
ATOM 731 O O . GLN A 1 96 ? -9.219 -3.783 -10.992 1 89.19 96 GLN A O 1
ATOM 736 N N . MET A 1 97 ? -8.344 -5.559 -9.945 1 90.62 97 MET A N 1
ATOM 737 C CA . MET A 1 97 ? -7.258 -4.812 -9.32 1 90.62 97 MET A CA 1
ATOM 738 C C . MET A 1 97 ? -6.129 -4.551 -10.312 1 90.62 97 MET A C 1
ATOM 740 O O . MET A 1 97 ? -5.207 -3.785 -10.031 1 90.62 97 MET A O 1
ATOM 744 N N . LEU A 1 98 ? -6.293 -5.195 -11.422 1 83.69 98 LEU A N 1
ATOM 745 C CA . LEU A 1 98 ? -5.25 -4.957 -12.414 1 83.69 98 LEU A CA 1
ATOM 746 C C . LEU A 1 98 ? -5.348 -3.543 -12.977 1 83.69 98 LEU A C 1
ATOM 748 O O . LEU A 1 98 ? -6.449 -3.014 -13.148 1 83.69 98 LEU A O 1
ATOM 752 N N . GLY A 1 99 ? -4.211 -2.814 -13.188 1 74.69 99 GLY A N 1
ATOM 753 C CA . GLY A 1 99 ? -4.195 -1.487 -13.781 1 74.69 99 GLY A CA 1
ATOM 754 C C . GLY A 1 99 ? -4.324 -0.372 -12.766 1 74.69 99 GLY A C 1
ATOM 755 O O . GLY A 1 99 ? -3.785 -0.468 -11.656 1 74.69 99 GLY A O 1
ATOM 756 N N . ALA A 1 100 ? -5.02 0.771 -13.234 1 70.94 100 ALA A N 1
ATOM 757 C CA . ALA A 1 100 ? -5.121 1.984 -12.422 1 70.94 100 ALA A CA 1
ATOM 758 C C . ALA A 1 100 ? -6.359 1.951 -11.539 1 70.94 100 ALA A C 1
ATOM 760 O O . ALA A 1 100 ? -7.242 2.803 -11.656 1 70.94 100 ALA A O 1
ATOM 761 N N . LYS A 1 101 ? -6.449 0.86 -10.836 1 75.38 101 LYS A N 1
ATOM 762 C CA . LYS A 1 101 ? -7.578 0.715 -9.922 1 75.38 101 LYS A CA 1
ATOM 763 C C . LYS A 1 101 ? -7.121 0.769 -8.469 1 75.38 101 LYS A C 1
ATOM 765 O O . LYS A 1 101 ? -5.93 0.659 -8.188 1 75.38 101 LYS A O 1
ATOM 770 N N . PRO A 1 102 ? -8.164 1.008 -7.609 1 85.31 102 PRO A N 1
ATOM 771 C CA . PRO A 1 102 ? -7.812 1.046 -6.188 1 85.31 102 PRO A CA 1
ATOM 772 C C . PRO A 1 102 ? -7.18 -0.256 -5.699 1 85.31 102 PRO A C 1
ATOM 774 O O . PRO A 1 102 ? -7.488 -1.329 -6.227 1 85.31 102 PRO A O 1
ATOM 777 N N . LYS A 1 103 ? -6.324 -0.065 -4.688 1 90.06 103 LYS A N 1
ATOM 778 C CA . LYS A 1 103 ? -5.641 -1.227 -4.129 1 90.06 103 LYS A CA 1
ATOM 779 C C . LYS A 1 103 ? -6.398 -1.791 -2.93 1 90.06 103 LYS A C 1
ATOM 781 O O . LYS A 1 103 ? -6.141 -2.916 -2.496 1 90.06 103 LYS A O 1
ATOM 786 N N . ILE A 1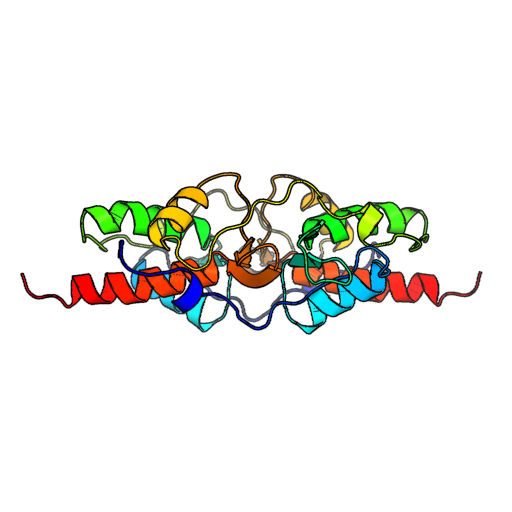 104 ? -7.234 -0.983 -2.412 1 95.25 104 ILE A N 1
ATOM 787 C CA . ILE A 1 104 ? -7.996 -1.374 -1.229 1 95.25 104 ILE A CA 1
ATOM 788 C C . ILE A 1 104 ? -9.484 -1.186 -1.488 1 95.25 104 ILE A C 1
ATOM 790 O O . ILE A 1 104 ? -9.906 -0.15 -2.008 1 95.25 104 ILE A O 1
ATOM 794 N N . TYR A 1 105 ? -10.289 -2.158 -1.108 1 97.31 105 TYR A N 1
ATOM 795 C CA . TYR A 1 105 ? -11.734 -2.098 -1.268 1 97.31 105 TYR A CA 1
ATOM 796 C C . TYR A 1 105 ? -12.438 -2.355 0.059 1 97.31 105 TYR A C 1
ATOM 798 O O . TYR A 1 105 ? -12.18 -3.361 0.722 1 97.31 105 TYR A O 1
ATOM 806 N N . PRO A 1 106 ? -13.336 -1.444 0.446 1 98.25 106 PRO A N 1
ATOM 807 C CA . PRO A 1 106 ? -14.25 -1.825 1.523 1 98.25 106 PRO A CA 1
ATOM 808 C C . PRO A 1 106 ? -15.133 -3.018 1.154 1 98.25 106 PRO A C 1
ATOM 810 O O . PRO A 1 106 ? -15.562 -3.141 0.004 1 98.25 106 PRO A O 1
ATOM 813 N N . VAL A 1 107 ? -15.305 -3.877 2.08 1 98.69 107 VAL A N 1
ATOM 814 C CA . VAL A 1 107 ? -16.281 -4.953 1.921 1 98.69 107 VAL A CA 1
ATOM 815 C C . VAL A 1 107 ? -17.594 -4.562 2.586 1 98.69 107 VAL A C 1
ATOM 817 O O . VAL A 1 107 ? -17.625 -4.285 3.787 1 98.69 107 VAL A O 1
ATOM 820 N N . VAL A 1 108 ? -18.641 -4.52 1.766 1 98.56 108 VAL A N 1
ATOM 821 C CA . VAL A 1 108 ? -19.906 -3.977 2.24 1 98.56 108 VAL A CA 1
ATOM 822 C C . VAL A 1 108 ? -20.984 -5.043 2.143 1 98.56 108 VAL A C 1
ATOM 824 O O . VAL A 1 108 ? -21.109 -5.727 1.123 1 98.56 108 VAL A O 1
ATOM 827 N N . ASP A 1 109 ? -21.594 -5.254 3.201 1 97.88 109 ASP A N 1
ATOM 828 C CA . ASP A 1 109 ? -22.766 -6.137 3.277 1 97.88 109 ASP A CA 1
ATOM 829 C C . ASP A 1 109 ? -24 -5.379 3.748 1 97.88 109 ASP A C 1
ATOM 831 O O . ASP A 1 109 ? -24.031 -4.863 4.867 1 97.88 109 ASP A O 1
ATOM 835 N N . ASN A 1 110 ? -25.031 -5.262 2.85 1 95.75 110 ASN A N 1
ATOM 836 C CA . ASN A 1 110 ? -26.266 -4.555 3.156 1 95.75 110 ASN A CA 1
ATOM 837 C C . ASN A 1 110 ? -26 -3.117 3.594 1 95.75 110 ASN A C 1
ATOM 839 O O . ASN A 1 110 ? -26.516 -2.674 4.625 1 95.75 110 ASN A O 1
ATOM 843 N N . GLY A 1 111 ? -25.062 -2.453 2.928 1 94.31 111 GLY A N 1
ATOM 844 C CA . GLY A 1 111 ? -24.766 -1.044 3.129 1 94.31 111 GLY A CA 1
ATOM 845 C C . GLY A 1 111 ? -23.766 -0.8 4.242 1 94.31 111 GLY A C 1
ATOM 846 O O . GLY A 1 111 ? -23.25 0.309 4.383 1 94.31 111 GLY A O 1
ATOM 847 N N . LYS A 1 112 ? -23.469 -1.866 4.969 1 97.5 112 LYS A N 1
ATOM 848 C CA . LYS A 1 112 ? -22.562 -1.724 6.105 1 97.5 112 LYS A CA 1
ATOM 849 C C . LYS A 1 112 ? -21.172 -2.236 5.766 1 97.5 112 LYS A C 1
ATOM 851 O O . LYS A 1 112 ? -21.031 -3.271 5.113 1 97.5 112 LYS A O 1
ATOM 856 N N . VAL A 1 113 ? -20.203 -1.485 6.258 1 98.44 113 VAL A N 1
ATOM 857 C CA . VAL A 1 113 ? -18.828 -1.93 6.066 1 98.44 113 VAL A CA 1
ATOM 858 C C . VAL A 1 113 ? -18.484 -3.035 7.066 1 98.44 113 VAL A C 1
ATOM 860 O O . VAL A 1 113 ? -18.547 -2.818 8.281 1 98.44 113 VAL A O 1
ATOM 863 N N . ILE A 1 114 ? -18.109 -4.176 6.531 1 98.06 114 ILE A N 1
ATOM 864 C CA . ILE A 1 114 ? -17.859 -5.301 7.426 1 98.06 114 ILE A CA 1
ATOM 865 C C . ILE A 1 114 ? -16.375 -5.684 7.371 1 98.06 114 ILE A C 1
ATOM 867 O O . ILE A 1 114 ? -15.938 -6.586 8.086 1 98.06 114 ILE A O 1
ATOM 871 N N . GLY A 1 115 ? -15.57 -5.023 6.555 1 98.12 115 GLY A N 1
ATOM 872 C CA . GLY A 1 115 ? -14.148 -5.27 6.41 1 98.12 115 GLY A CA 1
ATOM 873 C C . GLY A 1 115 ? -13.531 -4.52 5.246 1 98.12 115 GLY A C 1
ATOM 874 O O . GLY A 1 115 ? -14.172 -3.65 4.652 1 98.12 115 GLY A O 1
ATOM 875 N N . THR A 1 116 ? -12.328 -4.727 5.004 1 98.19 116 THR A N 1
ATOM 876 C CA . THR A 1 116 ? -11.617 -4.273 3.811 1 98.19 116 THR A CA 1
ATOM 877 C C . THR A 1 116 ? -10.789 -5.406 3.205 1 98.19 116 THR A C 1
ATOM 879 O O . THR A 1 116 ? -10.531 -6.414 3.867 1 98.19 116 THR A O 1
ATOM 882 N N . ILE A 1 117 ? -10.5 -5.312 1.984 1 97.25 117 ILE A N 1
ATOM 883 C CA . ILE A 1 117 ? -9.625 -6.27 1.318 1 97.25 117 ILE A CA 1
ATOM 884 C C . ILE A 1 117 ? -8.672 -5.531 0.38 1 97.25 117 ILE A C 1
ATOM 886 O O . ILE A 1 117 ? -9.078 -4.609 -0.332 1 97.25 117 ILE A O 1
ATOM 890 N N . ASN A 1 118 ? -7.398 -5.844 0.496 1 95.69 118 ASN A N 1
ATOM 891 C CA . ASN A 1 118 ? -6.395 -5.195 -0.344 1 95.69 118 ASN A CA 1
ATOM 892 C C 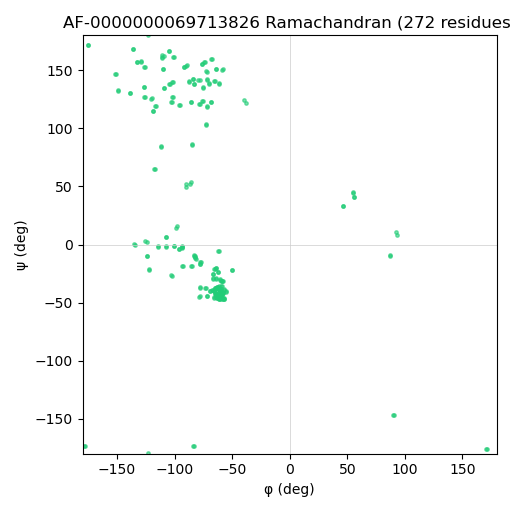. ASN A 1 118 ? -5.594 -6.215 -1.146 1 95.69 118 ASN A C 1
ATOM 894 O O . ASN A 1 118 ? -5.891 -7.41 -1.118 1 95.69 118 ASN A O 1
ATOM 898 N N . ARG A 1 119 ? -4.695 -5.75 -1.897 1 93.62 119 ARG A N 1
ATOM 899 C CA . ARG A 1 119 ? -3.922 -6.598 -2.801 1 93.62 119 ARG A CA 1
ATOM 900 C C . ARG A 1 119 ? -3.17 -7.676 -2.031 1 93.62 119 ARG A C 1
ATOM 902 O O . ARG A 1 119 ? -3.004 -8.797 -2.523 1 93.62 119 ARG A O 1
ATOM 909 N N . THR A 1 120 ? -2.705 -7.355 -0.874 1 94.75 120 THR A N 1
ATOM 910 C CA . THR A 1 120 ? -2.014 -8.336 -0.049 1 94.75 120 THR A CA 1
ATOM 911 C C . THR A 1 120 ? -2.936 -9.508 0.282 1 94.75 120 THR A C 1
ATOM 913 O O . THR A 1 120 ? -2.531 -10.672 0.189 1 94.75 120 THR A O 1
ATOM 916 N N . ASN A 1 121 ? -4.129 -9.219 0.686 1 95.62 121 ASN A N 1
ATOM 917 C CA . ASN A 1 121 ? -5.109 -10.258 0.971 1 95.62 121 ASN A CA 1
ATOM 918 C C . ASN A 1 121 ? -5.336 -11.156 -0.239 1 95.62 121 ASN A C 1
ATOM 920 O O . ASN A 1 121 ? -5.352 -12.383 -0.112 1 95.62 121 ASN A O 1
ATOM 924 N N . VAL A 1 122 ? -5.52 -10.5 -1.371 1 94.5 122 VAL A N 1
ATOM 925 C CA . VAL A 1 122 ? -5.832 -11.219 -2.602 1 94.5 122 VAL A CA 1
ATOM 926 C C . VAL A 1 122 ? -4.645 -12.094 -3.012 1 94.5 122 VAL A C 1
ATOM 928 O O . VAL A 1 122 ? -4.816 -13.266 -3.357 1 94.5 122 VAL A O 1
ATOM 931 N N . LEU A 1 123 ? -3.49 -11.516 -2.963 1 93.12 123 LEU A N 1
ATOM 932 C CA . LEU A 1 123 ? -2.281 -12.258 -3.314 1 93.12 123 LEU A CA 1
ATOM 933 C C . LEU A 1 123 ? -2.098 -13.461 -2.398 1 93.12 123 LEU A C 1
ATOM 935 O O . LEU A 1 123 ? -1.704 -14.539 -2.854 1 93.12 123 LEU A O 1
ATOM 939 N N . ARG A 1 124 ? -2.33 -13.281 -1.144 1 93.06 124 ARG A N 1
ATOM 940 C CA . ARG A 1 124 ? -2.232 -14.375 -0.182 1 93.06 124 ARG A CA 1
ATOM 941 C C . ARG A 1 124 ? -3.197 -15.5 -0.535 1 93.06 124 ARG A C 1
ATOM 943 O O . ARG A 1 124 ? -2.822 -16.672 -0.509 1 93.06 124 ARG A O 1
ATOM 950 N N . ALA A 1 125 ? -4.371 -15.133 -0.854 1 91.44 125 ALA A N 1
ATOM 951 C CA . ALA A 1 125 ? -5.379 -16.109 -1.234 1 91.44 125 ALA A CA 1
ATOM 952 C C . ALA A 1 125 ? -4.957 -16.875 -2.484 1 91.44 125 ALA A C 1
ATOM 954 O O . ALA A 1 125 ? -5.062 -18.109 -2.535 1 91.44 125 ALA A O 1
ATOM 955 N N . MET A 1 126 ? -4.512 -16.141 -3.443 1 88.19 126 MET A N 1
ATOM 956 C CA . MET A 1 126 ? -4.105 -16.75 -4.707 1 88.19 126 MET A CA 1
ATOM 957 C C . MET A 1 126 ? -2.895 -17.656 -4.512 1 88.19 126 MET A C 1
ATOM 959 O O . MET A 1 126 ? -2.793 -18.703 -5.145 1 88.19 126 MET A O 1
ATOM 963 N N . ASN A 1 127 ? -1.977 -17.188 -3.734 1 86.06 127 ASN A N 1
ATOM 964 C CA . ASN A 1 127 ? -0.787 -17.984 -3.453 1 86.06 127 ASN A CA 1
ATOM 965 C C . ASN A 1 127 ? -1.147 -19.328 -2.826 1 86.06 127 ASN A C 1
ATOM 967 O O . ASN A 1 127 ? -0.542 -20.344 -3.15 1 86.06 127 ASN A O 1
ATOM 971 N N . VAL A 1 128 ? -2.033 -19.375 -1.964 1 82.19 128 VAL A N 1
ATOM 972 C CA . VAL A 1 128 ? -2.492 -20.594 -1.313 1 82.19 128 VAL A CA 1
ATOM 973 C C . VAL A 1 128 ? -3.078 -21.547 -2.354 1 82.19 128 VAL A C 1
ATOM 975 O O . VAL A 1 128 ? -2.781 -22.75 -2.346 1 82.19 128 VAL A O 1
ATOM 978 N N . TYR A 1 129 ? -3.734 -21.016 -3.248 1 74.62 129 TYR A N 1
ATOM 979 C CA . TYR A 1 129 ? -4.41 -21.844 -4.238 1 74.62 129 TYR A CA 1
ATOM 980 C C . TYR A 1 129 ? -3.432 -22.344 -5.297 1 74.62 129 TYR A C 1
ATOM 982 O O . TYR A 1 129 ? -3.529 -23.469 -5.762 1 74.62 129 TYR A O 1
ATOM 990 N N . MET A 1 130 ? -2.611 -21.438 -5.754 1 72.94 130 MET A N 1
ATOM 991 C CA . MET A 1 130 ? -1.644 -21.844 -6.766 1 72.94 130 MET A CA 1
ATOM 992 C C . MET A 1 130 ? -0.741 -22.953 -6.246 1 72.94 130 MET A C 1
ATOM 994 O O . MET A 1 130 ? -0.377 -23.875 -6.988 1 72.94 130 MET A O 1
ATOM 998 N N . GLN A 1 131 ? -0.411 -22.828 -5.039 1 69 131 GLN A N 1
ATOM 999 C CA . GLN A 1 131 ? 0.364 -23.922 -4.449 1 69 131 GLN A CA 1
ATOM 1000 C C . GLN A 1 131 ? -0.412 -25.234 -4.484 1 69 131 GLN A C 1
ATOM 1002 O O . GLN A 1 131 ? 0.178 -26.297 -4.629 1 69 131 GLN A O 1
ATOM 1007 N N . GLN A 1 132 ? -1.66 -25.125 -4.422 1 62.5 132 GLN A N 1
ATOM 1008 C CA . GLN A 1 132 ? -2.502 -26.312 -4.504 1 62.5 132 GLN A CA 1
ATOM 1009 C C . GLN A 1 132 ? -2.541 -26.859 -5.926 1 62.5 132 GLN A C 1
ATOM 1011 O O . GLN A 1 132 ? -2.656 -28.078 -6.125 1 62.5 132 GLN A O 1
ATOM 1016 N N . CYS A 1 133 ? -2.553 -25.984 -6.879 1 59.53 133 CYS A N 1
ATOM 1017 C CA . CYS A 1 133 ? -2.482 -26.484 -8.25 1 59.53 133 CYS A CA 1
ATOM 1018 C C . CYS A 1 133 ? -1.158 -27.188 -8.516 1 59.53 133 CYS A C 1
ATOM 1020 O O . CYS A 1 133 ? -1.104 -28.141 -9.289 1 59.53 133 CYS A O 1
ATOM 1022 N N . TYR A 1 134 ? -0.132 -26.656 -7.945 1 53.69 134 TYR A N 1
ATOM 1023 C CA . TYR A 1 134 ? 1.162 -27.312 -8.125 1 53.69 134 TYR A CA 1
ATOM 1024 C C . TYR A 1 134 ? 1.188 -28.672 -7.441 1 53.69 134 TYR A C 1
ATOM 1026 O O . TYR A 1 134 ? 1.867 -29.594 -7.902 1 53.69 134 TYR A O 1
ATOM 1034 N N . LEU A 1 135 ? 0.574 -28.719 -6.285 1 48.84 135 LEU A N 1
ATOM 1035 C CA . LEU A 1 135 ? 0.58 -30 -5.594 1 48.84 135 LEU A CA 1
ATOM 1036 C C . LEU A 1 135 ? -0.44 -30.953 -6.207 1 48.84 135 LEU A C 1
ATOM 1038 O O . LEU A 1 135 ? -0.444 -32.156 -5.898 1 48.84 135 LEU A O 1
ATOM 1042 N N . ALA A 1 136 ? -1.371 -30.453 -6.965 1 47 136 ALA A N 1
ATOM 1043 C CA . ALA A 1 136 ? -2.281 -31.422 -7.551 1 47 136 ALA A CA 1
ATOM 1044 C C . ALA A 1 136 ? -1.6 -32.219 -8.672 1 47 136 ALA A C 1
ATOM 1046 O O . ALA A 1 136 ? -1.013 -31.609 -9.586 1 47 136 ALA A O 1
ATOM 1047 N N . PRO A 1 137 ? -1.205 -33.469 -8.398 1 43.84 137 PRO A N 1
ATOM 1048 C CA . PRO A 1 137 ? -0.689 -34.438 -9.383 1 43.84 137 PRO A CA 1
ATOM 1049 C C . PRO A 1 137 ? -1.427 -34.344 -10.719 1 43.84 137 PRO A C 1
ATOM 1051 O O . PRO A 1 137 ? -2.621 -34.031 -10.75 1 43.84 137 PRO A O 1
ATOM 1054 N N . ALA A 1 138 ? -0.716 -34.062 -11.914 1 40.09 138 ALA A N 1
ATOM 1055 C CA . ALA A 1 138 ? -1.297 -34.438 -13.203 1 40.09 138 ALA A CA 1
ATOM 1056 C C . ALA A 1 138 ? -1.944 -35.812 -13.133 1 40.09 138 ALA A C 1
ATOM 1058 O O . ALA A 1 138 ? -1.443 -36.719 -12.445 1 40.09 138 ALA A O 1
ATOM 1059 N N . MET B 1 1 ? 10.914 21.25 7.629 1 56.41 1 MET B N 1
ATOM 1060 C CA . MET B 1 1 ? 10.695 19.938 7.023 1 56.41 1 MET B CA 1
ATOM 1061 C C . MET B 1 1 ? 11.688 19.688 5.898 1 56.41 1 MET B C 1
ATOM 1063 O O . MET B 1 1 ? 12.086 18.547 5.668 1 56.41 1 MET B O 1
ATOM 1067 N N . ASP B 1 2 ? 12.195 20.781 5.289 1 62.09 2 ASP B N 1
ATOM 1068 C CA . ASP B 1 2 ? 13.195 20.656 4.234 1 62.09 2 ASP B CA 1
ATOM 1069 C C . ASP B 1 2 ? 14.469 20 4.758 1 62.09 2 ASP B C 1
ATOM 1071 O O . ASP B 1 2 ? 15.242 19.422 3.986 1 62.09 2 ASP B O 1
ATOM 1075 N N . SER B 1 3 ? 14.391 19.828 5.965 1 72.62 3 SER B N 1
ATOM 1076 C CA . SER B 1 3 ? 15.656 19.359 6.523 1 72.62 3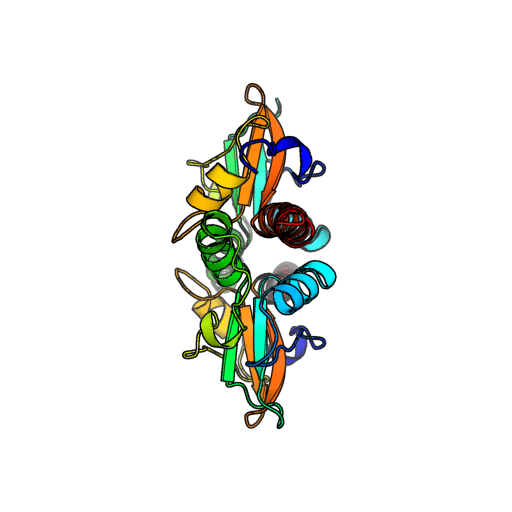 SER B CA 1
ATOM 1077 C C . SER B 1 3 ? 15.562 17.875 6.918 1 72.62 3 SER B C 1
ATOM 1079 O O . SER B 1 3 ? 16.562 17.266 7.293 1 72.62 3 SER B O 1
ATOM 1081 N N . ILE B 1 4 ? 14.445 17.359 6.742 1 84.75 4 ILE B N 1
ATOM 1082 C CA . ILE B 1 4 ? 14.328 15.961 7.145 1 84.75 4 ILE B CA 1
ATOM 1083 C C . ILE B 1 4 ? 14.781 15.055 6 1 84.75 4 ILE B C 1
ATOM 1085 O O . ILE B 1 4 ? 14.242 15.125 4.895 1 84.75 4 ILE B O 1
ATOM 1089 N N . LYS B 1 5 ? 15.758 14.25 6.344 1 94.81 5 LYS B N 1
ATOM 1090 C CA . LYS B 1 5 ? 16.375 13.406 5.32 1 94.81 5 LYS B CA 1
ATOM 1091 C C . LYS B 1 5 ? 15.695 12.047 5.238 1 94.81 5 LYS B C 1
ATOM 1093 O O . LYS B 1 5 ? 15.188 11.539 6.242 1 94.81 5 LYS B O 1
ATOM 1098 N N . ILE B 1 6 ? 15.742 11.422 4.039 1 96.94 6 ILE B N 1
ATOM 1099 C CA . ILE B 1 6 ? 15.125 10.133 3.76 1 96.94 6 ILE B CA 1
ATOM 1100 C C . ILE B 1 6 ? 15.742 9.055 4.648 1 96.94 6 ILE B C 1
ATOM 1102 O O . ILE B 1 6 ? 15.039 8.203 5.188 1 96.94 6 ILE B O 1
ATOM 1106 N N . ARG B 1 7 ? 17.016 9.148 4.918 1 96.81 7 ARG B N 1
ATOM 1107 C CA . ARG B 1 7 ? 17.719 8.133 5.695 1 96.81 7 ARG B CA 1
ATOM 1108 C C . ARG B 1 7 ? 17.156 8.039 7.109 1 96.81 7 ARG B C 1
ATOM 1110 O O . ARG B 1 7 ? 17.234 6.98 7.742 1 96.81 7 ARG B O 1
ATOM 1117 N N . ASP B 1 8 ? 16.531 9.086 7.602 1 95.38 8 ASP B N 1
ATOM 1118 C CA . ASP B 1 8 ? 16.047 9.125 8.977 1 95.38 8 ASP B CA 1
ATOM 1119 C C . ASP B 1 8 ? 14.68 8.445 9.086 1 95.38 8 ASP B C 1
ATOM 1121 O O . ASP B 1 8 ? 14.211 8.164 10.195 1 95.38 8 ASP B O 1
ATOM 1125 N N . HIS B 1 9 ? 14.047 8.117 7.973 1 96.38 9 HIS B N 1
ATOM 1126 C CA . HIS B 1 9 ? 12.672 7.637 8.031 1 96.38 9 HIS B CA 1
ATOM 1127 C C . HIS B 1 9 ? 12.477 6.414 7.148 1 96.38 9 HIS B C 1
ATOM 1129 O O . HIS B 1 9 ? 11.375 5.859 7.086 1 96.38 9 HIS B O 1
ATOM 1135 N N . MET B 1 10 ? 13.516 5.977 6.48 1 97.5 10 MET B N 1
ATOM 1136 C CA . MET B 1 10 ? 13.406 4.848 5.559 1 97.5 10 MET B CA 1
ATOM 1137 C C . MET B 1 10 ? 13.336 3.529 6.32 1 97.5 10 MET B C 1
ATOM 1139 O O . MET B 1 10 ? 13.688 3.471 7.5 1 97.5 10 MET B O 1
ATOM 1143 N N . ASP B 1 11 ? 12.766 2.51 5.742 1 97.62 11 ASP B N 1
ATOM 1144 C CA . ASP B 1 11 ? 12.883 1.132 6.211 1 97.62 11 ASP B CA 1
ATOM 1145 C C . ASP B 1 11 ? 14.281 0.577 5.938 1 97.62 11 ASP B C 1
ATOM 1147 O O . ASP B 1 11 ? 14.68 0.428 4.781 1 97.62 11 ASP B O 1
ATOM 1151 N N . ARG B 1 12 ? 14.992 0.224 6.949 1 97.19 12 ARG B N 1
ATOM 1152 C CA . ARG B 1 12 ? 16.391 -0.193 6.824 1 97.19 12 ARG B CA 1
ATOM 1153 C C . ARG B 1 12 ? 16.484 -1.709 6.688 1 97.19 12 ARG B C 1
ATOM 1155 O O . ARG B 1 12 ? 17.594 -2.25 6.578 1 97.19 12 ARG B O 1
ATOM 1162 N N . GLN B 1 13 ? 15.375 -2.385 6.75 1 95.94 13 GLN B N 1
ATOM 1163 C CA . GLN B 1 13 ? 15.336 -3.83 6.566 1 95.94 13 GLN B CA 1
ATOM 1164 C C . GLN B 1 13 ? 14.484 -4.207 5.355 1 95.94 13 GLN B C 1
ATOM 1166 O O . GLN B 1 13 ? 13.484 -4.914 5.488 1 95.94 13 GLN B O 1
ATOM 1171 N N . PRO B 1 14 ? 15 -3.781 4.254 1 96.5 14 PRO B N 1
ATOM 1172 C CA . PRO B 1 14 ? 14.211 -4.078 3.053 1 96.5 14 PRO B CA 1
ATOM 1173 C C . PRO B 1 14 ? 14.258 -5.555 2.67 1 96.5 14 PRO B C 1
ATOM 1175 O O . PRO B 1 14 ? 15.203 -6.262 3.027 1 96.5 14 PRO B O 1
ATOM 1178 N N . VAL B 1 15 ? 13.195 -6.008 2.086 1 97.31 15 VAL B N 1
ATOM 1179 C CA . VAL B 1 15 ? 13.266 -7.285 1.389 1 97.31 15 VAL B CA 1
ATOM 1180 C C . VAL B 1 15 ? 13.992 -7.113 0.057 1 97.31 15 VAL B C 1
ATOM 1182 O O . VAL B 1 15 ? 13.672 -6.203 -0.715 1 97.31 15 VAL B O 1
ATOM 1185 N N . LEU B 1 16 ? 15.016 -7.859 -0.127 1 98.25 16 LEU B N 1
ATOM 1186 C CA . LEU B 1 16 ? 15.734 -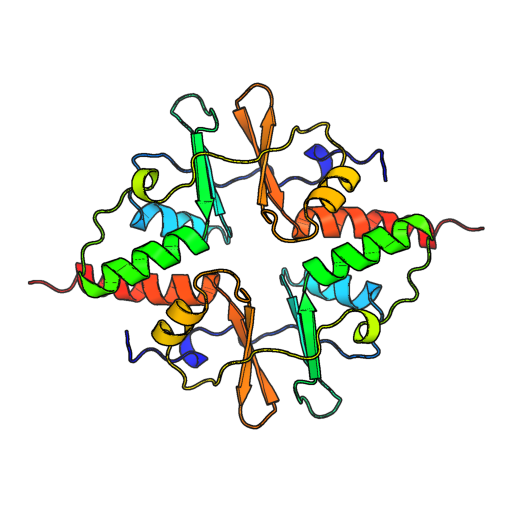7.855 -1.396 1 98.25 16 LEU B CA 1
ATOM 1187 C C . LEU B 1 16 ? 15.5 -9.156 -2.158 1 98.25 16 LEU B C 1
ATOM 1189 O O . LEU B 1 16 ? 15.531 -10.242 -1.568 1 98.25 16 LEU B O 1
ATOM 1193 N N . LEU B 1 17 ? 15.234 -9.016 -3.391 1 98.44 17 LEU B N 1
ATOM 1194 C CA . LEU B 1 17 ? 15.031 -10.172 -4.25 1 98.44 17 LEU B CA 1
ATOM 1195 C C . LEU B 1 17 ? 16.172 -10.312 -5.258 1 98.44 17 LEU B C 1
ATOM 1197 O O . LEU B 1 17 ? 16.891 -9.344 -5.523 1 98.44 17 LEU B O 1
ATOM 1201 N N . ARG B 1 18 ? 16.25 -11.484 -5.746 1 98.31 18 ARG B N 1
ATOM 1202 C CA . ARG B 1 18 ? 17.172 -11.75 -6.844 1 98.31 18 ARG B CA 1
ATOM 1203 C C . ARG B 1 18 ? 16.422 -12.008 -8.141 1 98.31 18 ARG B C 1
ATOM 1205 O O . ARG B 1 18 ? 15.312 -12.562 -8.133 1 98.31 18 ARG B O 1
ATOM 1212 N N . ALA B 1 19 ? 17.109 -11.656 -9.234 1 97.12 19 ALA B N 1
ATOM 1213 C CA . ALA B 1 19 ? 16.453 -11.758 -10.539 1 97.12 19 ALA B CA 1
ATOM 1214 C C . ALA B 1 19 ? 16.125 -13.211 -10.867 1 97.12 19 ALA B C 1
ATOM 1216 O O . ALA B 1 19 ? 15.125 -13.484 -11.539 1 97.12 19 ALA B O 1
ATOM 1217 N N . ASN B 1 20 ? 16.875 -14.125 -10.383 1 96.38 20 ASN B N 1
ATOM 1218 C CA . ASN B 1 20 ? 16.719 -15.523 -10.75 1 96.38 20 ASN B CA 1
ATOM 1219 C C . ASN B 1 20 ? 15.812 -16.266 -9.766 1 96.38 20 ASN B C 1
ATOM 1221 O O . ASN B 1 20 ? 15.555 -17.453 -9.93 1 96.38 20 ASN B O 1
ATOM 1225 N N . MET B 1 21 ? 15.375 -15.594 -8.773 1 94.94 21 MET B N 1
ATOM 1226 C CA . MET B 1 21 ? 14.445 -16.172 -7.805 1 94.94 21 MET B CA 1
ATOM 1227 C C . MET B 1 21 ? 13.109 -16.5 -8.461 1 94.94 21 MET B C 1
ATOM 1229 O O . MET B 1 21 ? 12.648 -15.773 -9.344 1 94.94 21 MET B O 1
ATOM 1233 N N . SER B 1 22 ? 12.531 -17.656 -8.047 1 92.19 22 SER B N 1
ATOM 1234 C CA . SER B 1 22 ? 11.195 -17.969 -8.539 1 92.19 22 SER B CA 1
ATOM 1235 C C . SER B 1 22 ? 10.172 -16.938 -8.062 1 92.19 22 SER B C 1
ATOM 1237 O O . SER B 1 22 ? 10.305 -16.391 -6.969 1 92.19 22 SER B O 1
ATOM 1239 N N . LEU B 1 23 ? 9.156 -16.766 -8.852 1 91.5 23 LEU B N 1
ATOM 1240 C CA . LEU B 1 23 ? 8.094 -15.859 -8.469 1 91.5 23 LEU B CA 1
ATOM 1241 C C . LEU B 1 23 ? 7.391 -16.344 -7.203 1 91.5 23 LEU B C 1
ATOM 1243 O O . LEU B 1 23 ? 7.004 -15.539 -6.355 1 91.5 23 LEU B O 1
ATOM 1247 N N . ALA B 1 24 ? 7.246 -17.641 -7.078 1 88.06 24 ALA B N 1
ATOM 1248 C CA . ALA B 1 24 ? 6.617 -18.219 -5.891 1 88.06 24 ALA B CA 1
ATOM 1249 C C . ALA B 1 24 ? 7.371 -17.812 -4.625 1 88.06 24 ALA B C 1
ATOM 1251 O O . ALA B 1 24 ? 6.762 -17.375 -3.646 1 88.06 24 ALA B O 1
ATOM 1252 N N . THR B 1 25 ? 8.648 -17.938 -4.672 1 92.62 25 THR B N 1
ATOM 1253 C CA . THR B 1 25 ? 9.484 -17.578 -3.537 1 92.62 25 THR B CA 1
ATOM 1254 C C . THR B 1 25 ? 9.406 -16.078 -3.271 1 92.62 25 THR B C 1
ATOM 1256 O O . THR B 1 25 ? 9.328 -15.641 -2.117 1 92.62 25 THR B O 1
ATOM 1259 N N . ALA B 1 26 ? 9.438 -15.312 -4.328 1 95.19 26 ALA B N 1
ATOM 1260 C CA . ALA B 1 26 ? 9.344 -13.859 -4.211 1 95.19 26 ALA B CA 1
ATOM 1261 C C . ALA B 1 26 ? 8.039 -13.445 -3.541 1 95.19 26 ALA B C 1
ATOM 1263 O O . ALA B 1 26 ? 8.039 -12.609 -2.629 1 95.19 26 ALA B O 1
ATOM 1264 N N . VAL B 1 27 ? 6.953 -14.047 -3.975 1 93.88 27 VAL B N 1
ATOM 1265 C CA . VAL B 1 27 ? 5.641 -13.742 -3.422 1 93.88 27 VAL B CA 1
ATOM 1266 C C . VAL B 1 27 ? 5.609 -14.086 -1.936 1 93.88 27 VAL B C 1
ATOM 1268 O O . VAL B 1 27 ? 5.129 -13.305 -1.116 1 93.88 27 VAL B O 1
ATOM 1271 N N . GLU B 1 28 ? 6.141 -15.172 -1.57 1 93.94 28 GLU B N 1
ATOM 1272 C CA . GLU B 1 28 ? 6.188 -15.594 -0.173 1 93.94 28 GLU B CA 1
ATOM 1273 C C . GLU B 1 28 ? 6.98 -14.602 0.675 1 93.94 28 GLU B C 1
ATOM 1275 O O . GLU B 1 28 ? 6.559 -14.242 1.776 1 93.94 28 GLU B O 1
ATOM 1280 N N . LYS B 1 29 ? 8.086 -14.203 0.161 1 96.56 29 LYS B N 1
ATOM 1281 C CA . LYS B 1 29 ? 8.906 -13.234 0.881 1 96.56 29 LYS B CA 1
ATOM 1282 C C . LYS B 1 29 ? 8.156 -11.93 1.1 1 96.56 29 LYS B C 1
ATOM 1284 O O . LYS B 1 29 ? 8.203 -11.352 2.191 1 96.56 29 LYS B O 1
ATOM 1289 N N . LEU B 1 30 ? 7.477 -11.453 0.042 1 96.5 30 LEU B N 1
ATOM 1290 C CA . LEU B 1 30 ? 6.707 -10.219 0.156 1 96.5 30 LEU B CA 1
ATOM 1291 C C . LEU B 1 30 ? 5.598 -10.367 1.194 1 96.5 30 LEU B C 1
ATOM 1293 O O . LEU B 1 30 ? 5.43 -9.5 2.057 1 96.5 30 LEU B O 1
ATOM 1297 N N . LEU B 1 31 ? 4.898 -11.492 1.125 1 95 31 LEU B N 1
ATOM 1298 C CA . LEU B 1 31 ? 3.764 -11.719 2.014 1 95 31 LEU B CA 1
ATOM 1299 C C . LEU B 1 31 ? 4.23 -11.922 3.451 1 95 31 LEU B C 1
ATOM 1301 O O . LEU B 1 31 ? 3.652 -11.359 4.383 1 95 31 LEU B O 1
ATOM 1305 N N . ASP B 1 32 ? 5.328 -12.648 3.646 1 95.56 32 ASP B N 1
ATOM 1306 C CA . ASP B 1 32 ? 5.855 -12.961 4.973 1 95.56 32 ASP B CA 1
ATOM 1307 C C . ASP B 1 32 ? 6.352 -11.695 5.676 1 95.56 32 ASP B C 1
ATOM 1309 O O . ASP B 1 32 ? 6.301 -11.602 6.906 1 95.56 32 ASP B O 1
ATOM 1313 N N . ASN B 1 33 ? 6.777 -10.773 4.938 1 95.62 33 ASN B N 1
ATOM 1314 C CA . ASN B 1 33 ? 7.355 -9.562 5.516 1 95.62 33 ASN B CA 1
ATOM 1315 C C . ASN B 1 33 ? 6.422 -8.367 5.363 1 95.62 33 ASN B C 1
ATOM 1317 O O . ASN B 1 33 ? 6.812 -7.227 5.637 1 95.62 33 ASN B O 1
ATOM 1321 N N . ASN B 1 34 ? 5.254 -8.609 4.883 1 93 34 ASN B N 1
ATOM 1322 C CA . ASN B 1 34 ? 4.223 -7.59 4.715 1 93 34 ASN B CA 1
ATOM 1323 C C . ASN B 1 34 ? 4.73 -6.41 3.887 1 93 34 ASN B C 1
ATOM 1325 O O . ASN B 1 34 ? 4.57 -5.254 4.281 1 93 34 ASN B O 1
ATOM 1329 N N . LYS B 1 35 ? 5.414 -6.762 2.799 1 95.62 35 LYS B N 1
ATOM 1330 C CA . LYS B 1 35 ? 5.938 -5.738 1.896 1 95.62 35 LYS B CA 1
ATOM 1331 C C . LYS B 1 35 ? 5.094 -5.641 0.628 1 95.62 35 LYS B C 1
ATOM 1333 O O . LYS B 1 35 ? 4.688 -6.66 0.066 1 95.62 35 LYS B O 1
ATOM 1338 N N . MET B 1 36 ? 4.816 -4.441 0.169 1 93.44 36 MET B N 1
ATOM 1339 C CA . MET B 1 36 ? 4.031 -4.223 -1.042 1 93.44 36 MET B CA 1
ATOM 1340 C C . MET B 1 36 ? 4.898 -4.371 -2.287 1 93.44 36 MET B C 1
ATOM 1342 O O . MET B 1 36 ? 4.383 -4.434 -3.404 1 93.44 36 MET B O 1
ATOM 1346 N N . GLY B 1 37 ? 6.141 -4.41 -2.141 1 95.88 37 GLY B N 1
ATOM 1347 C CA . GLY B 1 37 ? 7.145 -4.586 -3.18 1 95.88 37 GLY B CA 1
ATOM 1348 C C . GLY B 1 37 ? 8.555 -4.691 -2.637 1 95.88 37 GLY B C 1
ATOM 1349 O O . GLY B 1 37 ? 8.781 -4.508 -1.438 1 95.88 37 GLY B O 1
ATOM 1350 N N . ALA B 1 38 ? 9.422 -5.012 -3.531 1 98 38 ALA B N 1
ATOM 1351 C CA . ALA B 1 38 ? 10.812 -5.203 -3.109 1 98 38 ALA B CA 1
ATOM 1352 C C . ALA B 1 38 ? 11.781 -4.883 -4.246 1 98 38 ALA B C 1
ATOM 1354 O O . ALA B 1 38 ? 11.461 -5.102 -5.418 1 98 38 ALA B O 1
ATOM 1355 N N . ALA B 1 39 ? 12.898 -4.379 -3.861 1 98.31 39 ALA B N 1
ATOM 1356 C CA . ALA B 1 39 ? 13.977 -4.152 -4.816 1 98.31 39 ALA B CA 1
ATOM 1357 C C . ALA B 1 39 ? 14.602 -5.469 -5.266 1 98.31 39 ALA B C 1
ATOM 1359 O O . ALA B 1 39 ? 14.703 -6.414 -4.477 1 98.31 39 ALA B O 1
ATOM 1360 N N . VAL B 1 40 ? 14.938 -5.5 -6.508 1 98.62 40 VAL B N 1
ATOM 1361 C CA . VAL B 1 40 ? 15.711 -6.613 -7.047 1 98.62 40 VAL B CA 1
ATOM 1362 C C . VAL B 1 40 ? 17.172 -6.195 -7.211 1 98.62 40 VAL B C 1
ATOM 1364 O O . VAL B 1 40 ? 17.469 -5.156 -7.805 1 98.62 40 VAL B O 1
ATOM 1367 N N . VAL B 1 41 ? 18.062 -6.961 -6.656 1 98.44 41 VAL B N 1
ATOM 1368 C CA . VAL B 1 41 ? 19.469 -6.566 -6.66 1 98.44 41 VAL B CA 1
ATOM 1369 C C . VAL B 1 41 ? 20.312 -7.688 -7.254 1 98.44 41 VAL B C 1
ATOM 1371 O O . VAL B 1 41 ? 19.906 -8.852 -7.262 1 98.44 41 VAL B O 1
ATOM 1374 N N . ASP B 1 42 ? 21.406 -7.32 -7.816 1 97.56 42 ASP B N 1
ATOM 1375 C CA . ASP B 1 42 ? 22.359 -8.328 -8.281 1 97.56 42 ASP B CA 1
ATOM 1376 C C . ASP B 1 42 ? 23.25 -8.812 -7.145 1 97.56 42 ASP B C 1
ATOM 1378 O O . ASP B 1 42 ? 23.016 -8.492 -5.98 1 97.56 42 ASP B O 1
ATOM 1382 N N . ASP B 1 43 ? 24.234 -9.609 -7.465 1 96.38 43 ASP B N 1
ATOM 1383 C CA . ASP B 1 43 ? 25.078 -10.266 -6.465 1 96.38 43 ASP B CA 1
ATOM 1384 C C . ASP B 1 43 ? 25.891 -9.242 -5.676 1 96.38 43 ASP B C 1
ATOM 1386 O O . ASP B 1 43 ? 26.312 -9.516 -4.551 1 96.38 43 ASP B O 1
ATOM 1390 N N . SER B 1 44 ? 26.078 -8.078 -6.215 1 96.25 44 SER B N 1
ATOM 1391 C CA . SER B 1 44 ? 26.875 -7.039 -5.566 1 96.25 44 SER B CA 1
ATOM 1392 C C . SER B 1 44 ? 25.984 -6.066 -4.789 1 96.25 44 SER B C 1
ATOM 1394 O O . SER B 1 44 ? 26.484 -5.098 -4.211 1 96.25 44 SER B O 1
ATOM 1396 N N . GLY B 1 45 ? 24.703 -6.211 -4.852 1 96 45 GLY B N 1
ATOM 1397 C CA . GLY B 1 45 ? 23.797 -5.355 -4.117 1 96 45 GLY B CA 1
ATOM 1398 C C . GLY B 1 45 ? 23.312 -4.164 -4.926 1 96 45 GLY B C 1
ATOM 1399 O O . GLY B 1 45 ? 22.641 -3.277 -4.398 1 96 45 GLY B O 1
ATOM 1400 N N . ASN B 1 46 ? 23.656 -4.203 -6.238 1 97.12 46 ASN B N 1
ATOM 1401 C CA . ASN B 1 46 ? 23.203 -3.121 -7.102 1 97.12 46 ASN B CA 1
ATOM 1402 C C . ASN B 1 46 ? 21.734 -3.293 -7.496 1 97.12 46 ASN B C 1
ATOM 1404 O O . ASN B 1 46 ? 21.281 -4.41 -7.754 1 97.12 46 ASN B O 1
ATOM 1408 N N . LEU B 1 47 ? 21.078 -2.174 -7.539 1 98 47 LEU B N 1
ATOM 1409 C CA . LEU B 1 47 ? 19.672 -2.174 -7.926 1 98 47 LEU B CA 1
ATOM 1410 C C . LEU B 1 47 ? 19.516 -2.537 -9.398 1 98 47 LEU B C 1
ATOM 1412 O O . LEU B 1 47 ? 20.078 -1.868 -10.273 1 98 47 LEU B O 1
ATOM 1416 N N . VAL B 1 48 ? 18.766 -3.584 -9.695 1 97.56 48 VAL B N 1
ATOM 1417 C CA . VAL B 1 48 ? 18.609 -3.982 -11.086 1 97.56 48 VAL B CA 1
ATOM 1418 C C . VAL B 1 48 ? 17.141 -4.016 -11.461 1 97.56 48 VAL B C 1
ATOM 1420 O O . VAL B 1 48 ? 16.781 -4.188 -12.633 1 97.56 48 VAL B O 1
ATOM 1423 N N . GLY B 1 49 ? 16.25 -3.904 -10.5 1 97.44 49 GLY B N 1
ATOM 1424 C CA . GLY B 1 49 ? 14.82 -3.904 -10.781 1 97.44 49 GLY B CA 1
ATOM 1425 C C . GLY B 1 49 ? 13.969 -3.715 -9.547 1 97.44 49 GLY B C 1
ATOM 1426 O O . GLY B 1 49 ? 14.484 -3.408 -8.469 1 97.44 49 GLY B O 1
ATOM 1427 N N . PHE B 1 50 ? 12.703 -3.832 -9.688 1 97.94 50 PHE B N 1
ATOM 1428 C CA . PHE B 1 50 ? 11.719 -3.748 -8.617 1 97.94 50 PHE B CA 1
ATOM 1429 C C . PHE B 1 50 ? 10.516 -4.633 -8.922 1 97.94 50 PHE B C 1
ATOM 1431 O O . PHE B 1 50 ? 10.039 -4.684 -10.055 1 97.94 50 PHE B O 1
ATOM 1438 N N . LEU B 1 51 ? 10.102 -5.391 -7.984 1 97.25 51 LEU B N 1
ATOM 1439 C CA . LEU B 1 51 ? 8.93 -6.25 -8.125 1 97.25 51 LEU B CA 1
ATOM 1440 C C . LEU B 1 51 ? 7.844 -5.84 -7.137 1 97.25 51 LEU B C 1
ATOM 1442 O O . LEU B 1 51 ? 8.055 -5.863 -5.922 1 97.25 51 LEU B O 1
ATOM 1446 N N . SER B 1 52 ? 6.664 -5.449 -7.625 1 94.5 52 SER B N 1
ATOM 1447 C CA . SER B 1 52 ? 5.547 -5.059 -6.773 1 94.5 52 SER B CA 1
ATOM 1448 C C . SER B 1 52 ? 4.523 -6.184 -6.656 1 94.5 52 SER B C 1
ATOM 1450 O O . SER B 1 52 ? 4.527 -7.121 -7.457 1 94.5 52 SER B O 1
ATOM 1452 N N . GLN B 1 53 ? 3.707 -6.086 -5.633 1 92.81 53 GLN B N 1
ATOM 1453 C CA . GLN B 1 53 ? 2.596 -7.023 -5.516 1 92.81 53 GLN B CA 1
ATOM 1454 C C . GLN B 1 53 ? 1.684 -6.957 -6.734 1 92.81 53 GLN B C 1
ATOM 1456 O O . GLN B 1 53 ? 1.113 -7.969 -7.148 1 92.81 53 GLN B O 1
ATOM 1461 N N . GLN B 1 54 ? 1.609 -5.809 -7.297 1 91.06 54 GLN B N 1
ATOM 1462 C CA . GLN B 1 54 ? 0.823 -5.676 -8.516 1 91.06 54 GLN B CA 1
ATOM 1463 C C . GLN B 1 54 ? 1.414 -6.516 -9.648 1 91.06 54 GLN B C 1
ATOM 1465 O O . GLN B 1 54 ? 0.681 -7.172 -10.391 1 91.06 54 GLN B O 1
ATOM 1470 N N . ASP B 1 55 ? 2.674 -6.426 -9.812 1 92 55 ASP B N 1
ATOM 1471 C CA . ASP B 1 55 ? 3.35 -7.246 -10.812 1 92 55 ASP B CA 1
ATOM 1472 C C . ASP B 1 55 ? 3.09 -8.734 -10.562 1 92 55 ASP B C 1
ATOM 1474 O O . ASP B 1 55 ? 2.801 -9.477 -11.5 1 92 55 ASP B O 1
ATOM 1478 N N . CYS B 1 56 ? 3.217 -9.148 -9.328 1 91.94 56 CYS B N 1
ATOM 1479 C CA . CYS B 1 56 ? 3.002 -10.547 -8.961 1 91.94 56 CYS B CA 1
ATOM 1480 C C . CYS B 1 56 ? 1.581 -10.984 -9.297 1 91.94 56 CYS B C 1
ATOM 1482 O O . CYS B 1 56 ? 1.378 -12.062 -9.867 1 91.94 56 CYS B O 1
ATOM 1484 N N . LEU B 1 57 ? 0.674 -10.156 -8.938 1 90.56 57 LEU B N 1
ATOM 1485 C CA . LEU B 1 57 ? -0.733 -10.469 -9.164 1 90.56 57 LEU B CA 1
ATOM 1486 C C . LEU B 1 57 ? -1.019 -10.656 -10.648 1 90.56 57 LEU B C 1
ATOM 1488 O O . LEU B 1 57 ? -1.737 -11.578 -11.031 1 90.56 57 LEU B O 1
ATOM 1492 N N . ALA B 1 58 ? -0.477 -9.789 -11.453 1 89.31 58 ALA B N 1
ATOM 1493 C CA . ALA B 1 58 ? -0.678 -9.859 -12.898 1 89.31 58 ALA B CA 1
ATOM 1494 C C . ALA B 1 58 ? -0.186 -11.195 -13.445 1 89.31 58 ALA B C 1
ATOM 1496 O O . ALA B 1 58 ? -0.87 -11.828 -14.258 1 89.31 58 ALA B O 1
ATOM 1497 N N . VAL B 1 59 ? 0.896 -11.617 -13.016 1 87.44 59 VAL B N 1
ATOM 1498 C CA . VAL B 1 59 ? 1.482 -12.859 -13.5 1 87.44 59 VAL B CA 1
ATOM 1499 C C . VAL B 1 59 ? 0.682 -14.047 -12.977 1 87.44 59 VAL B C 1
ATOM 1501 O O . VAL B 1 59 ? 0.422 -15 -13.711 1 87.44 59 VAL B O 1
ATOM 1504 N N . MET B 1 60 ? 0.365 -13.984 -11.727 1 84.81 60 MET B N 1
ATOM 1505 C CA . MET B 1 60 ? -0.392 -15.078 -11.125 1 84.81 60 MET B CA 1
ATOM 1506 C C . MET B 1 60 ? -1.734 -15.266 -11.828 1 84.81 60 MET B C 1
ATOM 1508 O O . MET B 1 60 ? -2.191 -16.391 -12.016 1 84.81 60 MET B O 1
ATOM 1512 N N . LEU B 1 61 ? -2.324 -14.195 -12.141 1 84.62 61 LEU B N 1
ATOM 1513 C CA . LEU B 1 61 ? -3.602 -14.25 -12.844 1 84.62 61 LEU B CA 1
ATOM 1514 C C . LEU B 1 61 ? -3.439 -14.891 -14.219 1 84.62 61 LEU B C 1
ATOM 1516 O O . LEU B 1 61 ? -4.281 -15.68 -14.648 1 84.62 61 LEU B O 1
ATOM 1520 N N . LYS B 1 62 ? -2.412 -14.508 -14.844 1 81.88 62 LYS B N 1
ATOM 1521 C CA . LYS B 1 62 ? -2.139 -15.094 -16.156 1 81.88 62 LYS B CA 1
ATOM 1522 C C . LYS B 1 62 ? -1.854 -16.578 -16.047 1 81.88 62 LYS B C 1
ATOM 1524 O O . LYS B 1 62 ? -2.271 -17.375 -16.906 1 81.88 62 LYS B O 1
ATOM 1529 N N . SER B 1 63 ? -1.157 -16.953 -14.977 1 76 63 SER B N 1
ATOM 1530 C CA . SER B 1 63 ? -0.738 -18.344 -14.781 1 76 63 SER B CA 1
ATOM 1531 C C . SER B 1 63 ? -1.893 -19.203 -14.289 1 76 63 SER B C 1
ATOM 1533 O O . SER B 1 63 ? -1.867 -20.438 -14.445 1 76 63 SER B O 1
ATOM 1535 N N . SER B 1 64 ? -2.67 -18.609 -13.469 1 69.25 64 SER B N 1
ATOM 1536 C CA . SER B 1 64 ? -3.801 -19.375 -12.953 1 69.25 64 SER B CA 1
ATOM 1537 C C . SER B 1 64 ? -4.578 -20.047 -14.07 1 69.25 64 SER B C 1
ATOM 1539 O O . SER B 1 64 ? -5.207 -21.094 -13.859 1 69.25 64 SER B O 1
ATOM 1541 N N . TYR B 1 65 ? -4.402 -19.5 -15.211 1 66.06 65 TYR B N 1
ATOM 1542 C CA . TYR B 1 65 ? -5.102 -20.078 -16.359 1 66.06 65 TYR B CA 1
ATOM 1543 C C . TYR B 1 65 ? -4.301 -21.234 -16.953 1 66.06 65 TYR B C 1
ATOM 1545 O O . TYR B 1 65 ? -4.863 -22.109 -17.609 1 66.06 65 TYR B O 1
ATOM 1553 N N . HIS B 1 66 ? -2.998 -21.266 -16.609 1 64.31 66 HIS B N 1
ATOM 1554 C CA . HIS B 1 66 ? -2.18 -22.266 -17.281 1 64.31 66 HIS B CA 1
ATOM 1555 C C . HIS B 1 66 ? -1.449 -23.141 -16.266 1 64.31 66 HIS B C 1
ATOM 1557 O O . HIS B 1 66 ? -0.812 -24.125 -16.641 1 64.31 66 HIS B O 1
ATOM 1563 N N . CYS B 1 67 ? -1.645 -22.969 -15.031 1 61.94 67 CYS B N 1
ATOM 1564 C CA . CYS B 1 67 ? -0.978 -23.672 -13.938 1 61.94 67 CYS B CA 1
ATOM 1565 C C . CYS B 1 67 ? 0.528 -23.734 -14.164 1 61.94 67 CYS B C 1
ATOM 1567 O O . CYS B 1 67 ? 1.147 -24.781 -14.016 1 61.94 67 CYS B O 1
ATOM 1569 N N . ASP B 1 68 ? 1.041 -22.703 -14.773 1 62.44 68 ASP B N 1
ATOM 1570 C CA . ASP B 1 68 ? 2.467 -22.688 -15.094 1 62.44 68 ASP B CA 1
ATOM 1571 C C . ASP B 1 68 ? 3.209 -21.641 -14.258 1 62.44 68 ASP B C 1
ATOM 1573 O O . ASP B 1 68 ? 3.18 -20.453 -14.578 1 62.44 68 ASP B O 1
ATOM 1577 N N . LEU B 1 69 ? 3.588 -22.031 -13.047 1 63.09 69 LEU B N 1
ATOM 1578 C CA . LEU B 1 69 ? 4.316 -21.078 -12.203 1 63.09 69 LEU B CA 1
ATOM 1579 C C . LEU B 1 69 ? 5.812 -21.141 -12.484 1 63.09 69 LEU B C 1
ATOM 1581 O O . LEU B 1 69 ? 6.613 -21.391 -11.578 1 63.09 69 LEU B O 1
ATOM 1585 N N . THR B 1 70 ? 6.152 -21.031 -13.719 1 72.81 70 THR B N 1
ATOM 1586 C CA . THR B 1 70 ? 7.566 -21.172 -14.047 1 72.81 70 THR B CA 1
ATOM 1587 C C . THR B 1 70 ? 8.234 -19.812 -14.188 1 72.81 70 THR B C 1
ATOM 1589 O O . THR B 1 70 ? 9.422 -19.734 -14.508 1 72.81 70 THR B O 1
ATOM 1592 N N . SER B 1 71 ? 7.555 -18.859 -13.703 1 85.75 71 SER B N 1
ATOM 1593 C CA . SER B 1 71 ? 8.125 -17.531 -13.898 1 85.75 71 SER B CA 1
ATOM 1594 C C . SER B 1 71 ? 9.148 -17.203 -12.82 1 85.75 71 SER B C 1
ATOM 1596 O O . SER B 1 71 ? 9.047 -17.703 -11.695 1 85.75 71 SER B O 1
ATOM 1598 N N . VAL B 1 72 ? 10.195 -16.516 -13.258 1 93.44 72 VAL B N 1
ATOM 1599 C CA . VAL B 1 72 ? 11.172 -15.977 -12.32 1 93.44 72 VAL B CA 1
ATOM 1600 C C . VAL B 1 72 ? 10.992 -14.469 -12.18 1 93.44 72 VAL B C 1
ATOM 1602 O O . VAL B 1 72 ? 10.289 -13.844 -12.984 1 93.44 72 VAL B O 1
ATOM 1605 N N . VAL B 1 73 ? 11.609 -13.859 -11.164 1 96.62 73 VAL B N 1
ATOM 1606 C CA . VAL B 1 73 ? 11.469 -12.445 -10.836 1 96.62 73 VAL B CA 1
ATOM 1607 C C . VAL B 1 73 ? 11.852 -11.594 -12.047 1 96.62 73 VAL B C 1
ATOM 1609 O O . VAL B 1 73 ? 11.156 -10.625 -12.367 1 96.62 73 VAL B O 1
ATOM 1612 N N . LYS B 1 74 ? 12.836 -11.977 -12.742 1 96 74 LYS B N 1
ATOM 1613 C CA . LYS B 1 74 ? 13.344 -11.219 -13.891 1 96 74 LYS B CA 1
ATOM 1614 C C . LYS B 1 74 ? 12.258 -11.047 -14.945 1 96 74 LYS B C 1
ATOM 1616 O O . LYS B 1 74 ? 12.219 -10.023 -15.633 1 96 74 LYS B O 1
ATOM 1621 N N . ASP B 1 75 ? 11.367 -11.992 -15.07 1 92.31 75 ASP B N 1
ATOM 1622 C CA . ASP B 1 75 ? 10.32 -11.977 -16.078 1 92.31 75 ASP B CA 1
ATOM 1623 C C . ASP B 1 75 ? 9.195 -11.016 -15.703 1 92.31 75 ASP B C 1
ATOM 1625 O O . ASP B 1 75 ? 8.367 -10.656 -16.547 1 92.31 75 ASP B O 1
ATOM 1629 N N . CYS B 1 76 ? 9.172 -10.609 -14.438 1 93 76 CYS B N 1
ATOM 1630 C CA . CYS B 1 76 ? 8.008 -9.891 -13.93 1 93 76 CYS B CA 1
ATOM 1631 C C . CYS B 1 76 ? 8.406 -8.523 -13.383 1 93 76 CYS B C 1
ATOM 1633 O O . CYS B 1 76 ? 7.566 -7.633 -13.273 1 93 76 CYS B O 1
ATOM 1635 N N . MET B 1 77 ? 9.641 -8.391 -13.07 1 96 77 MET B N 1
ATOM 1636 C CA . MET B 1 77 ? 10.086 -7.164 -12.414 1 96 77 MET B CA 1
ATOM 1637 C C . MET B 1 77 ? 10.141 -6.004 -13.398 1 96 77 MET B C 1
ATOM 1639 O O . MET B 1 77 ? 10.188 -6.219 -14.617 1 96 77 MET B O 1
ATOM 1643 N N . ARG B 1 78 ? 10.07 -4.836 -12.898 1 95 78 ARG B N 1
ATOM 1644 C CA . ARG B 1 78 ? 10.352 -3.633 -13.68 1 95 78 ARG B CA 1
ATOM 1645 C C . ARG B 1 78 ? 11.836 -3.287 -13.641 1 95 78 ARG B C 1
ATOM 1647 O O . ARG B 1 78 ? 12.477 -3.391 -12.594 1 95 78 ARG B O 1
ATOM 1654 N N . THR B 1 79 ? 12.359 -2.854 -14.766 1 94.19 79 THR B N 1
ATOM 1655 C CA . THR B 1 79 ? 13.789 -2.555 -14.82 1 94.19 79 THR B CA 1
ATOM 1656 C C . THR B 1 79 ? 14.031 -1.048 -14.758 1 94.19 79 THR B C 1
ATOM 1658 O O . THR B 1 79 ? 15.117 -0.6 -14.391 1 94.19 79 THR B O 1
ATOM 1661 N N . GLU B 1 80 ? 13.078 -0.274 -15.195 1 92.38 80 GLU B N 1
ATOM 1662 C CA . GLU B 1 80 ? 13.156 1.172 -15.008 1 92.38 80 GLU B CA 1
ATOM 1663 C C . GLU B 1 80 ? 12.633 1.583 -13.633 1 92.38 80 GLU B C 1
ATOM 1665 O O . GLU B 1 80 ? 11.477 1.994 -13.5 1 92.38 80 GLU B O 1
ATOM 1670 N N . VAL B 1 81 ? 13.57 1.508 -12.703 1 93.25 81 VAL B N 1
ATOM 1671 C CA . VAL B 1 81 ? 13.172 1.703 -11.312 1 93.25 81 VAL B CA 1
ATOM 1672 C C . VAL B 1 81 ? 13.562 3.105 -10.852 1 93.25 81 VAL B C 1
ATOM 1674 O O . VAL B 1 81 ? 14.719 3.512 -11.008 1 93.25 81 VAL B O 1
ATOM 1677 N N . LEU B 1 82 ? 12.594 3.84 -10.414 1 94.5 82 LEU B N 1
ATOM 1678 C CA . LEU B 1 82 ? 12.906 5.094 -9.734 1 94.5 82 LEU B CA 1
ATOM 1679 C C . LEU B 1 82 ? 13.422 4.836 -8.328 1 94.5 82 LEU B C 1
ATOM 1681 O O . LEU B 1 82 ? 12.914 3.955 -7.625 1 94.5 82 LEU B O 1
ATOM 1685 N N . TYR B 1 83 ? 14.406 5.48 -7.969 1 97.12 83 TYR B N 1
ATOM 1686 C CA . TYR B 1 83 ? 14.977 5.371 -6.629 1 97.12 83 TYR B CA 1
ATOM 1687 C C . TYR B 1 83 ? 15.328 6.746 -6.07 1 97.12 83 TYR B C 1
ATOM 1689 O O . TYR B 1 83 ? 15.258 7.746 -6.789 1 97.12 83 TYR B O 1
ATOM 1697 N N . VAL B 1 84 ? 15.625 6.801 -4.781 1 97.5 84 VAL B N 1
ATOM 1698 C CA . VAL B 1 84 ? 16 8.055 -4.133 1 97.5 84 VAL B CA 1
ATOM 1699 C C . VAL B 1 84 ? 17.297 7.863 -3.344 1 97.5 84 VAL B C 1
ATOM 1701 O O . VAL B 1 84 ? 17.656 6.734 -3.012 1 97.5 84 VAL B O 1
ATOM 1704 N N . GLY B 1 85 ? 17.969 9 -3.119 1 97.94 85 GLY B N 1
ATOM 1705 C CA . GLY B 1 85 ? 19.156 8.977 -2.271 1 97.94 85 GLY B CA 1
ATOM 1706 C C . GLY B 1 85 ? 18.844 9.211 -0.807 1 97.94 85 GLY B C 1
ATOM 1707 O O . GLY B 1 85 ? 17.828 9.828 -0.473 1 97.94 85 GLY B O 1
ATOM 1708 N N . PRO B 1 86 ? 19.734 8.68 0.083 1 97.69 86 PRO B N 1
ATOM 1709 C CA . PRO B 1 86 ? 19.484 8.789 1.521 1 97.69 86 PRO B CA 1
ATOM 1710 C C . PRO B 1 86 ? 19.484 10.234 2.014 1 97.69 86 PRO B C 1
ATOM 1712 O O . PRO B 1 86 ? 18.859 10.539 3.035 1 97.69 86 PRO B O 1
ATOM 1715 N N . ASP B 1 87 ? 20.094 11.148 1.258 1 97 87 ASP B N 1
ATOM 1716 C CA . ASP B 1 87 ? 20.234 12.523 1.739 1 97 87 ASP B CA 1
ATOM 1717 C C . ASP B 1 87 ? 19.188 13.438 1.116 1 97 87 ASP B C 1
ATOM 1719 O O . ASP B 1 87 ? 19.141 14.633 1.41 1 97 87 ASP B O 1
ATOM 1723 N N . GLU B 1 88 ? 18.391 12.883 0.265 1 95.81 88 GLU B N 1
ATOM 1724 C CA . GLU B 1 88 ? 17.297 13.664 -0.326 1 95.81 88 GLU B CA 1
ATOM 1725 C C . GLU B 1 88 ? 16.25 14.016 0.716 1 95.81 88 GLU B C 1
ATOM 1727 O O . GLU B 1 88 ? 16.172 13.391 1.772 1 95.81 88 GLU B O 1
ATOM 1732 N N . SER B 1 89 ? 15.484 15.023 0.41 1 93.69 89 SER B N 1
ATOM 1733 C CA . SER B 1 89 ? 14.492 15.562 1.331 1 93.69 89 SER B CA 1
ATOM 1734 C C . SER B 1 89 ? 13.203 14.758 1.287 1 93.69 89 SER B C 1
ATOM 1736 O O . SER B 1 89 ? 12.703 14.43 0.208 1 93.69 89 SER B O 1
ATOM 1738 N N . ILE B 1 90 ? 12.648 14.516 2.488 1 92.25 90 ILE B N 1
ATOM 1739 C CA . ILE B 1 90 ? 11.375 13.812 2.613 1 92.25 90 ILE B CA 1
ATOM 1740 C C . ILE B 1 90 ? 10.266 14.633 1.969 1 92.25 90 ILE B C 1
ATOM 1742 O O . ILE B 1 90 ? 9.367 14.086 1.334 1 92.25 90 ILE B O 1
ATOM 1746 N N . LEU B 1 91 ? 10.359 15.898 2.145 1 88.88 91 LEU B N 1
ATOM 1747 C CA . LEU B 1 91 ? 9.344 16.766 1.582 1 88.88 91 LEU B CA 1
ATOM 1748 C C . LEU B 1 91 ? 9.352 16.703 0.058 1 88.88 91 LEU B C 1
ATOM 1750 O O . LEU B 1 91 ? 8.289 16.656 -0.571 1 88.88 91 LEU B O 1
ATOM 1754 N N . GLN B 1 92 ? 10.547 16.766 -0.489 1 89.94 92 GLN B N 1
ATOM 1755 C CA . GLN B 1 92 ? 10.656 16.656 -1.939 1 89.94 92 GLN B CA 1
ATOM 1756 C C . GLN B 1 92 ? 10.109 15.312 -2.428 1 89.94 92 GLN B C 1
ATOM 1758 O O . GLN B 1 92 ? 9.438 15.25 -3.461 1 89.94 92 GLN B O 1
ATOM 1763 N N . LEU B 1 93 ? 10.406 14.312 -1.677 1 93.62 93 LEU B N 1
ATOM 1764 C CA . LEU B 1 93 ? 9.875 13 -2.027 1 93.62 93 LEU B CA 1
ATOM 1765 C C . LEU B 1 93 ? 8.352 12.977 -1.932 1 93.62 93 LEU B C 1
ATOM 1767 O O . LEU B 1 93 ? 7.68 12.414 -2.793 1 93.62 93 LEU B O 1
ATOM 1771 N N . ALA B 1 94 ? 7.816 13.57 -0.893 1 91.5 94 ALA B N 1
ATOM 1772 C CA . ALA B 1 94 ? 6.367 13.648 -0.726 1 91.5 94 ALA B CA 1
ATOM 1773 C C . ALA B 1 94 ? 5.707 14.281 -1.947 1 91.5 94 ALA B C 1
ATOM 1775 O O . ALA B 1 94 ? 4.672 13.805 -2.42 1 91.5 94 ALA B O 1
ATOM 1776 N N . GLU B 1 95 ? 6.344 15.281 -2.451 1 90.25 95 GLU B N 1
ATOM 1777 C CA . GLU B 1 95 ? 5.84 15.953 -3.645 1 90.25 95 GLU B CA 1
ATOM 1778 C C . GLU B 1 95 ? 5.887 15.031 -4.859 1 90.25 95 GLU B C 1
ATOM 1780 O O . GLU B 1 95 ? 4.957 15.023 -5.672 1 90.25 95 GLU B O 1
ATOM 1785 N N . GLN B 1 96 ? 6.973 14.305 -4.906 1 89.25 96 GLN B N 1
ATOM 1786 C CA . GLN B 1 96 ? 7.152 13.383 -6.02 1 89.25 96 GLN B CA 1
ATOM 1787 C C . GLN B 1 96 ? 6.117 12.258 -5.977 1 89.25 96 GLN B C 1
ATOM 1789 O O . GLN B 1 96 ? 5.742 11.711 -7.016 1 89.25 96 GLN B O 1
ATOM 1794 N N . MET B 1 97 ? 5.605 11.945 -4.801 1 90.75 97 MET B N 1
ATOM 1795 C CA . MET B 1 97 ? 4.699 10.812 -4.613 1 90.75 97 MET B CA 1
ATOM 1796 C C . MET B 1 97 ? 3.27 11.195 -4.984 1 90.75 97 MET B C 1
ATOM 1798 O O . MET B 1 97 ? 2.396 10.328 -5.07 1 90.75 97 MET B O 1
ATOM 1802 N N . LEU B 1 98 ? 3.148 12.461 -5.18 1 83.88 98 LEU B N 1
ATOM 1803 C CA . LEU B 1 98 ? 1.802 12.867 -5.566 1 83.88 98 LEU B CA 1
ATOM 1804 C C . LEU B 1 98 ? 1.476 12.391 -6.98 1 83.88 98 LEU B C 1
ATOM 1806 O O . LEU B 1 98 ? 2.352 12.359 -7.844 1 83.88 98 LEU B O 1
ATOM 1810 N N . GLY B 1 99 ? 0.238 11.875 -7.266 1 74.81 99 GLY B N 1
ATOM 1811 C CA . GLY B 1 99 ? -0.19 11.461 -8.594 1 74.81 99 GLY B CA 1
ATOM 1812 C C . GLY B 1 99 ? 0.101 10 -8.883 1 74.81 99 GLY B C 1
ATOM 1813 O O . GLY B 1 99 ? 0.006 9.156 -7.988 1 74.81 99 GLY B O 1
ATOM 1814 N N . ALA B 1 100 ? 0.408 9.719 -10.227 1 70.94 100 ALA B N 1
ATOM 1815 C CA . ALA B 1 100 ? 0.574 8.344 -10.703 1 70.94 100 ALA B CA 1
ATOM 1816 C C . ALA B 1 100 ? 2.029 7.898 -10.586 1 70.94 100 ALA B C 1
ATOM 1818 O O . ALA B 1 100 ? 2.662 7.559 -11.586 1 70.94 100 ALA B O 1
ATOM 1819 N N . LYS B 1 101 ? 2.539 8.133 -9.414 1 75.56 101 LYS B N 1
ATOM 1820 C CA . LYS B 1 101 ? 3.92 7.727 -9.172 1 75.56 101 LYS B CA 1
ATOM 1821 C C . LYS B 1 101 ? 3.984 6.535 -8.219 1 75.56 101 LYS B C 1
ATOM 1823 O O . LYS B 1 101 ? 2.996 6.211 -7.555 1 75.56 101 LYS B O 1
ATOM 1828 N N . PRO B 1 102 ? 5.195 5.898 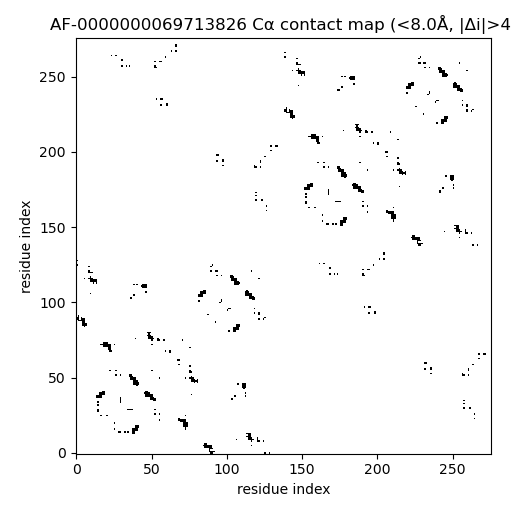-8.273 1 85.19 102 PRO B N 1
ATOM 1829 C CA . PRO B 1 102 ? 5.352 4.758 -7.363 1 85.19 102 PRO B CA 1
ATOM 1830 C C . PRO B 1 102 ? 5.152 5.141 -5.898 1 85.19 102 PRO B C 1
ATOM 1832 O O . PRO B 1 102 ? 5.434 6.277 -5.508 1 85.19 102 PRO B O 1
ATOM 1835 N N . LYS B 1 103 ? 4.676 4.129 -5.16 1 90 103 LYS B N 1
ATOM 1836 C CA . LYS B 1 103 ? 4.426 4.355 -3.738 1 90 103 LYS B CA 1
ATOM 1837 C C . LYS B 1 103 ? 5.637 3.965 -2.896 1 90 103 LYS B C 1
ATOM 1839 O O . LYS B 1 103 ? 5.73 4.332 -1.724 1 90 103 LYS B O 1
ATOM 1844 N N . ILE B 1 104 ? 6.461 3.195 -3.484 1 95.19 104 ILE B N 1
ATOM 1845 C CA . ILE B 1 104 ? 7.641 2.701 -2.779 1 95.19 104 ILE B CA 1
ATOM 1846 C C . ILE B 1 104 ? 8.891 3.016 -3.592 1 95.19 104 ILE B C 1
ATOM 1848 O O . ILE B 1 104 ? 8.93 2.795 -4.805 1 95.19 104 ILE B O 1
ATOM 1852 N N . TYR B 1 105 ? 9.922 3.504 -2.93 1 97.31 105 TYR B N 1
ATOM 1853 C CA . TYR B 1 105 ? 11.195 3.818 -3.574 1 97.31 105 TYR B CA 1
ATOM 1854 C C . TYR B 1 105 ? 12.352 3.119 -2.871 1 97.31 105 TYR B C 1
ATOM 1856 O O . TYR B 1 105 ? 12.516 3.242 -1.654 1 97.31 105 TYR B O 1
ATOM 1864 N N . PRO B 1 106 ? 13.172 2.385 -3.633 1 98.25 106 PRO B N 1
ATOM 1865 C CA . PRO B 1 106 ? 14.453 1.987 -3.053 1 98.25 106 PRO B CA 1
ATOM 1866 C C . PRO B 1 106 ? 15.336 3.182 -2.689 1 98.25 106 PRO B C 1
ATOM 1868 O O . PRO B 1 106 ? 15.344 4.188 -3.406 1 98.25 106 PRO B O 1
ATOM 1871 N N . VAL B 1 107 ? 15.938 3.086 -1.578 1 98.69 107 VAL B N 1
ATOM 1872 C CA . VAL B 1 107 ? 16.953 4.062 -1.213 1 98.69 107 VAL B CA 1
ATOM 1873 C C . VAL B 1 107 ? 18.344 3.529 -1.582 1 98.69 107 VAL B C 1
ATOM 1875 O O . VAL B 1 107 ? 18.75 2.465 -1.113 1 98.69 107 VAL B O 1
ATOM 1878 N N . VAL B 1 108 ? 19.016 4.281 -2.455 1 98.56 108 VAL B N 1
ATOM 1879 C CA . VAL B 1 108 ? 20.25 3.781 -3.027 1 98.56 108 VAL B CA 1
ATOM 1880 C C . VAL B 1 108 ? 21.406 4.727 -2.676 1 98.56 108 VAL B C 1
ATOM 1882 O O . VAL B 1 108 ? 21.266 5.949 -2.799 1 98.56 108 VAL B O 1
ATOM 1885 N N . ASP B 1 109 ? 22.375 4.184 -2.121 1 97.94 109 ASP B N 1
ATOM 1886 C CA . ASP B 1 109 ? 23.609 4.895 -1.831 1 97.94 109 ASP B CA 1
ATOM 1887 C C . ASP B 1 109 ? 24.797 4.254 -2.561 1 97.94 109 ASP B C 1
ATOM 1889 O O . ASP B 1 109 ? 25.125 3.094 -2.316 1 97.94 109 ASP B O 1
ATOM 1893 N N . ASN B 1 110 ? 25.406 5.012 -3.523 1 95.81 110 ASN B N 1
ATOM 1894 C CA . ASN B 1 110 ? 26.531 4.535 -4.309 1 95.81 110 ASN B CA 1
ATOM 1895 C C . ASN B 1 110 ? 26.203 3.229 -5.027 1 95.81 110 ASN B C 1
ATOM 1897 O O . ASN B 1 110 ? 26.953 2.262 -4.945 1 95.81 110 ASN B O 1
ATOM 1901 N N . GLY B 1 111 ? 25 3.127 -5.57 1 94.44 111 GLY B N 1
ATOM 1902 C CA . GLY B 1 111 ? 24.562 2.01 -6.391 1 94.44 111 GLY B CA 1
ATOM 1903 C C . GLY B 1 111 ? 23.984 0.864 -5.582 1 94.44 111 GLY B C 1
ATOM 1904 O O . GLY B 1 111 ? 23.375 -0.047 -6.137 1 94.44 111 GLY B O 1
ATOM 1905 N N . LYS B 1 112 ? 24.156 0.966 -4.285 1 97.56 112 LYS B N 1
ATOM 1906 C CA . LYS B 1 112 ? 23.688 -0.116 -3.42 1 97.56 112 LYS B CA 1
ATOM 1907 C C . LYS B 1 112 ? 22.375 0.242 -2.748 1 97.56 112 LYS B C 1
ATOM 1909 O O . LYS B 1 112 ? 22.188 1.376 -2.303 1 97.56 112 LYS B O 1
ATOM 1914 N N . VAL B 1 113 ? 21.531 -0.771 -2.688 1 98.44 113 VAL B N 1
ATOM 1915 C CA . VAL B 1 113 ? 20.266 -0.566 -1.985 1 98.44 113 VAL B CA 1
ATOM 1916 C C . VAL B 1 113 ? 20.484 -0.645 -0.477 1 98.44 113 VAL B C 1
ATOM 1918 O O . VAL B 1 113 ? 20.938 -1.674 0.037 1 98.44 113 VAL B O 1
ATOM 1921 N N . ILE B 1 114 ? 20.141 0.444 0.203 1 98.12 114 ILE B N 1
ATOM 1922 C CA . ILE B 1 114 ? 20.406 0.469 1.637 1 98.12 114 ILE B CA 1
ATOM 1923 C C . ILE B 1 114 ? 19.094 0.516 2.406 1 98.12 114 ILE B C 1
ATOM 1925 O O . ILE B 1 114 ? 19.078 0.501 3.641 1 98.12 114 ILE B O 1
ATOM 1929 N N . GLY B 1 115 ? 17.953 0.565 1.74 1 98.12 115 GLY B N 1
ATOM 1930 C CA . GLY B 1 115 ? 16.625 0.599 2.338 1 98.12 115 GLY B CA 1
ATOM 1931 C C . GLY B 1 115 ? 15.523 0.869 1.329 1 98.12 115 GLY B C 1
ATOM 1932 O O . GLY B 1 115 ? 15.766 0.853 0.12 1 98.12 115 GLY B O 1
ATOM 1933 N N . THR B 1 116 ? 14.352 0.99 1.764 1 98.19 116 THR B N 1
ATOM 1934 C CA . THR B 1 116 ? 13.203 1.455 0.992 1 98.19 116 THR B CA 1
ATOM 1935 C C . THR B 1 116 ? 12.422 2.506 1.771 1 98.19 116 THR B C 1
ATOM 1937 O O . THR B 1 116 ? 12.57 2.629 2.988 1 98.19 116 THR B O 1
ATOM 1940 N N . ILE B 1 117 ? 11.711 3.301 1.105 1 97.25 117 ILE B N 1
ATOM 1941 C CA . ILE B 1 117 ? 10.828 4.273 1.739 1 97.25 117 ILE B CA 1
ATOM 1942 C C . ILE B 1 117 ? 9.5 4.328 0.989 1 97.25 117 ILE B C 1
ATOM 1944 O O . ILE B 1 117 ? 9.477 4.316 -0.244 1 97.25 117 ILE B O 1
ATOM 1948 N N . ASN B 1 118 ? 8.414 4.234 1.735 1 95.69 118 ASN B N 1
ATOM 1949 C CA . ASN B 1 118 ? 7.09 4.27 1.127 1 95.69 118 ASN B CA 1
ATOM 1950 C C . ASN B 1 118 ? 6.238 5.395 1.703 1 95.69 118 ASN B C 1
ATOM 1952 O O . ASN B 1 118 ? 6.719 6.199 2.504 1 95.69 118 ASN B O 1
ATOM 1956 N N . ARG B 1 119 ? 5.07 5.504 1.234 1 93.69 119 ARG B N 1
ATOM 1957 C CA . ARG B 1 119 ? 4.184 6.598 1.613 1 93.69 119 ARG B CA 1
ATOM 1958 C C . ARG B 1 119 ? 3.938 6.605 3.119 1 93.69 119 ARG B C 1
ATOM 1960 O O . ARG B 1 119 ? 3.795 7.672 3.725 1 93.69 119 ARG B O 1
ATOM 1967 N N . THR B 1 120 ? 3.863 5.461 3.705 1 94.81 120 THR B N 1
ATOM 1968 C CA . THR B 1 120 ? 3.674 5.375 5.148 1 94.81 120 THR B CA 1
ATOM 1969 C C . THR B 1 120 ? 4.832 6.043 5.887 1 94.81 120 THR B C 1
ATOM 1971 O O . THR B 1 120 ? 4.617 6.797 6.836 1 94.81 120 THR B O 1
ATOM 1974 N N . ASN B 1 121 ? 6.027 5.754 5.48 1 95.62 121 ASN B N 1
ATOM 1975 C CA . ASN B 1 121 ? 7.203 6.383 6.07 1 95.62 121 ASN B CA 1
ATOM 1976 C C . ASN B 1 121 ? 7.141 7.906 5.969 1 95.62 121 ASN B C 1
ATOM 1978 O O . ASN B 1 121 ? 7.398 8.609 6.945 1 95.62 121 ASN B O 1
ATOM 1982 N N . VAL B 1 122 ? 6.801 8.344 4.77 1 94.56 122 VAL B N 1
ATOM 1983 C CA . VAL B 1 122 ? 6.777 9.773 4.488 1 94.56 122 VAL B CA 1
ATOM 1984 C C . VAL B 1 122 ? 5.684 10.453 5.312 1 94.56 122 VAL B C 1
ATOM 1986 O O . VAL B 1 122 ? 5.914 11.5 5.922 1 94.56 122 VAL B O 1
ATOM 1989 N N . LEU B 1 123 ? 4.543 9.844 5.328 1 93.12 123 LEU B N 1
ATOM 1990 C CA . LEU B 1 123 ? 3.426 10.383 6.098 1 93.12 123 LEU B CA 1
ATOM 1991 C C . LEU B 1 123 ? 3.775 10.461 7.578 1 93.12 123 LEU B C 1
ATOM 1993 O O . LEU B 1 123 ? 3.43 11.43 8.25 1 93.12 123 LEU B O 1
ATOM 1997 N N . ARG B 1 124 ? 4.395 9.453 8.078 1 93.12 124 ARG B N 1
ATOM 1998 C CA . ARG B 1 124 ? 4.82 9.438 9.477 1 93.12 124 ARG B CA 1
ATOM 1999 C C . ARG B 1 124 ? 5.773 10.586 9.773 1 93.12 124 ARG B C 1
ATOM 2001 O O . ARG B 1 124 ? 5.637 11.273 10.789 1 93.12 124 ARG B O 1
ATOM 2008 N N . ALA B 1 125 ? 6.684 10.773 8.898 1 91.5 125 ALA B N 1
ATOM 2009 C CA . ALA B 1 125 ? 7.645 11.867 9.055 1 91.5 125 ALA B CA 1
ATOM 2010 C C . ALA B 1 125 ? 6.945 13.219 9.055 1 91.5 125 ALA B C 1
ATOM 2012 O O . ALA B 1 125 ? 7.23 14.078 9.891 1 91.5 125 ALA B O 1
ATOM 2013 N N . MET B 1 126 ? 6.082 13.375 8.109 1 88.19 126 MET B N 1
ATOM 2014 C CA . MET B 1 126 ? 5.363 14.641 7.977 1 88.19 126 MET B CA 1
ATOM 2015 C C . MET B 1 126 ? 4.469 14.891 9.188 1 88.19 126 MET B C 1
ATOM 2017 O O . MET B 1 126 ? 4.324 16.031 9.633 1 88.19 126 MET B O 1
ATOM 2021 N N . ASN B 1 127 ? 3.814 13.859 9.609 1 86.12 127 ASN B N 1
ATOM 2022 C CA . ASN B 1 127 ? 2.949 13.969 10.773 1 86.12 127 ASN B CA 1
ATOM 2023 C C . ASN B 1 127 ? 3.727 14.438 12 1 86.12 127 ASN B C 1
ATOM 2025 O O . ASN B 1 127 ? 3.229 15.25 12.789 1 86.12 127 ASN B O 1
ATOM 2029 N N . VAL B 1 128 ? 4.844 13.977 12.227 1 82.25 128 VAL B N 1
ATOM 2030 C CA . VAL B 1 128 ? 5.699 14.367 13.336 1 82.25 128 VAL B CA 1
ATOM 2031 C C . VAL B 1 128 ? 6.035 15.852 13.234 1 82.25 128 VAL B C 1
ATOM 2033 O O . VAL B 1 128 ? 5.965 16.578 14.234 1 82.25 128 VAL B O 1
ATOM 2036 N N . TYR B 1 129 ? 6.246 16.266 12.086 1 74.62 129 TYR B N 1
ATOM 2037 C CA . TYR B 1 129 ? 6.656 17.656 11.898 1 74.62 129 TYR B CA 1
ATOM 2038 C C . TYR B 1 129 ? 5.461 18.594 12.008 1 74.62 129 TYR B C 1
ATOM 2040 O O . TYR B 1 129 ? 5.582 19.703 12.555 1 74.62 129 TYR B O 1
ATOM 2048 N N . MET B 1 130 ? 4.398 18.219 11.383 1 73.25 130 MET B N 1
ATOM 2049 C CA . MET B 1 130 ? 3.217 19.078 11.445 1 73.25 130 MET B CA 1
ATOM 2050 C C . MET B 1 130 ? 2.754 19.25 12.891 1 73.25 130 MET B C 1
ATOM 2052 O O . MET B 1 130 ? 2.307 20.344 13.266 1 73.25 130 MET B O 1
ATOM 2056 N N . GLN B 1 131 ? 2.846 18.219 13.586 1 69.31 131 GLN B N 1
ATOM 2057 C CA . GLN B 1 131 ? 2.521 18.359 15.008 1 69.31 131 GLN B CA 1
ATOM 2058 C C . GLN B 1 131 ? 3.445 19.359 15.688 1 69.31 131 GLN B C 1
ATOM 2060 O O . GLN B 1 131 ? 3.029 20.078 16.609 1 69.31 131 GLN B O 1
ATOM 2065 N N . GLN B 1 132 ? 4.613 19.453 15.219 1 62.91 132 GLN B N 1
ATOM 2066 C CA . GLN B 1 132 ? 5.559 20.422 15.766 1 62.91 132 GLN B CA 1
ATOM 2067 C C . GLN B 1 132 ? 5.191 21.844 15.344 1 62.91 132 GLN B C 1
ATOM 2069 O O . GLN B 1 132 ? 5.422 22.797 16.094 1 62.91 132 GLN B O 1
ATOM 2074 N N . CYS B 1 133 ? 4.727 21.984 14.141 1 59.91 133 CYS B N 1
ATOM 2075 C CA . CYS B 1 133 ? 4.266 23.312 13.742 1 59.91 133 CYS B CA 1
ATOM 2076 C C . CYS B 1 133 ? 3.074 23.75 14.586 1 59.91 133 CYS B C 1
ATOM 2078 O O . CYS B 1 133 ? 2.914 24.938 14.867 1 59.91 133 CYS B O 1
ATOM 2080 N N . TYR B 1 134 ? 2.244 22.812 14.875 1 53.78 134 TYR B N 1
ATOM 2081 C CA . TYR B 1 134 ? 1.095 23.156 15.703 1 53.78 134 TYR B CA 1
ATOM 2082 C C . TYR B 1 134 ? 1.532 23.516 17.125 1 53.78 134 TYR B C 1
ATOM 2084 O O . TYR B 1 134 ? 0.9 24.359 17.781 1 53.78 134 TYR B O 1
ATOM 2092 N N . LEU B 1 135 ? 2.494 22.781 17.594 1 48.94 135 LEU B N 1
ATOM 2093 C CA . LEU B 1 135 ? 2.938 23.094 18.953 1 48.94 135 LEU B CA 1
ATOM 2094 C C . LEU B 1 135 ? 3.834 24.328 18.953 1 48.94 135 LEU B C 1
ATOM 2096 O O . LEU B 1 135 ? 4.145 24.859 20.016 1 48.94 135 LEU B O 1
ATOM 2100 N N . ALA B 1 136 ? 4.367 24.734 17.828 1 47.22 136 ALA B N 1
ATOM 2101 C CA . ALA B 1 136 ? 5.176 25.938 17.906 1 47.22 136 ALA B CA 1
ATOM 2102 C C . ALA B 1 136 ? 4.301 27.172 18.109 1 47.22 136 ALA B C 1
ATOM 2104 O O . ALA B 1 136 ? 3.34 27.391 17.359 1 47.22 136 ALA B O 1
ATOM 2105 N N . PRO B 1 137 ? 4.254 27.734 19.359 1 43.69 137 PRO B N 1
ATOM 2106 C CA . PRO B 1 137 ? 3.613 29 19.703 1 43.69 137 PRO B CA 1
ATOM 2107 C C . PRO B 1 137 ? 3.824 30.078 18.625 1 43.69 137 PRO B C 1
ATOM 2109 O O . PRO B 1 137 ? 4.855 30.078 17.953 1 43.69 137 PRO B O 1
ATOM 2112 N N . ALA B 1 138 ? 2.711 30.719 18.031 1 39.84 138 ALA B N 1
ATOM 2113 C CA . ALA B 1 138 ? 2.869 32.031 17.391 1 39.84 138 ALA B CA 1
ATOM 2114 C C . ALA B 1 138 ? 3.756 32.938 18.219 1 39.84 138 ALA B C 1
ATOM 2116 O O . ALA B 1 138 ? 3.701 32.906 19.453 1 39.84 138 ALA B O 1
#

Organism: Shewanella oneidensis (strain ATCC 700550 / JCM 31522 / CIP 106686 / LMG 19005 / NCIMB 14063 / MR-1) (NCBI:txid211586)

Sequence (276 aa):
MDSIKIRDHMDRQPVLLRANMSLATAVEKLLDNNKMGAAVVDDSGNLVGFLSQQDCLAVMLKSSYHCDLTSVVKDCMRTEVLYVGPDESILQLAEQMLGAKPKIYPVVDNGKVIGTINRTNVLRAMNVYMQQCYLAPAMDSIKIRDHMDRQPVLLRANMSLATAVEKLLDNNKMGAAVVDDSGNLVGFLSQQDCLAVMLKSSYHCDLTSVVKDCMRTEVLYVGPDESILQLAEQMLGAKPKIYPVVDNGKVIGTINRTNVLRAMNVYMQQCYLAPA

InterPro domains:
  IPR000644 CBS domain [PF00571] (6-61)
  IPR000644 CBS domain [PF00571] (73-126)
  IPR000644 CBS domain [PS51371] (10-69)
  IPR000644 CBS domain [PS51371] (77-133)
  IPR000644 CBS domain [SM00116] (13-61)
  IPR000644 CBS domain [SM00116] (80-127)
  IPR044729 CBS domain-containing protein, bacteria [cd04629] (10-125)
  IPR046342 CBS domain superfamily [G3DSA:3.10.580.10] (1-128)
  IPR046342 CBS domain superfamily [SSF54631] (1-126)
  IPR051257 Diverse Function CBS-Domain-Containing Protein [PTHR43080] (3-125)

Nearest PDB structures (foldseek):
  3fv6-assembly1_B  TM=8.341E-01  e=1.196E-10  Bacillus subtilis
  5nmu-assembly1_B-2  TM=8.128E-01  e=2.920E-08  Microcystis aeruginosa PCC 7806
  5nmu-assembly1_C-2  TM=8.133E-01  e=3.571E-08  Microcystis aeruginosa PCC 7806
  5npl-assembly1_A  TM=8.175E-01  e=6.981E-08  Microcystis aeruginosa PCC 7806
  4cfe-assembly1_F  TM=8.594E-01  e=6.529E-08  Homo sapiens

Radius of gyration: 19.59 Å; Cα contacts (8 Å, |Δi|>4): 488; chains: 2; bounding box: 53×66×37 Å

Solvent-accessible surface area (backbone atoms only — not comparable to full-atom values): 15092 Å² total; per-residue (Å²): 103,80,75,39,39,32,62,82,50,39,43,70,77,57,62,75,42,45,48,81,36,44,40,69,59,51,51,49,53,29,62,75,65,73,40,69,51,32,42,20,27,50,97,83,38,33,69,61,25,33,40,38,52,67,43,50,47,55,50,48,59,62,21,68,75,63,76,53,86,77,50,32,31,60,82,54,36,42,64,88,62,71,64,42,47,45,78,39,37,40,53,61,48,53,60,58,43,54,76,100,42,70,60,62,28,43,24,37,56,95,58,25,62,64,25,29,38,36,59,67,38,49,47,52,55,48,50,60,47,51,52,47,57,69,65,46,76,131,104,78,74,40,37,33,63,81,49,39,44,71,77,56,62,75,41,43,48,80,37,42,39,71,59,51,51,48,54,29,62,76,64,74,40,70,52,34,44,20,28,49,97,84,37,33,69,59,26,34,40,38,51,67,44,50,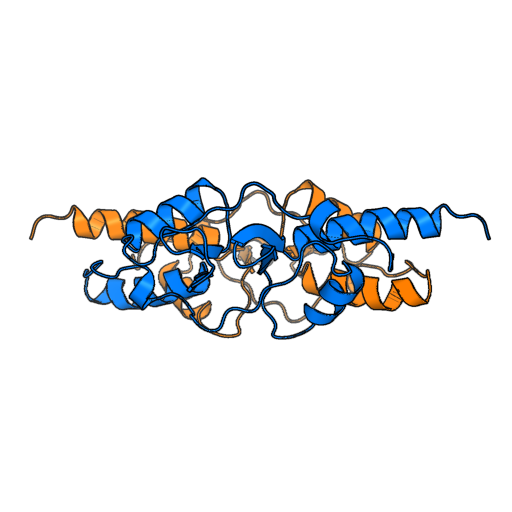45,56,50,49,58,60,21,68,76,62,75,53,86,78,49,32,31,60,80,54,36,42,63,87,62,72,65,41,47,46,78,40,36,40,54,60,47,54,60,58,43,53,76,99,41,70,61,61,27,44,24,36,59,94,59,25,62,64,25,29,39,36,57,68,37,49,48,52,53,49,52,58,48,50,53,47,58,68,66,48,76,131

pLDDT: mean 88.85, std 12.94, range [39.84, 98.69]

Secondary structure (DSSP, 8-state):
-TT-BGGGTSBSS--EEETTSBHHHHHHHHHHTT-SEEEEE-TTSBEEEEEEHHHHHHHHHHHHTTT----BGGGTSBSS---B-TTSBHHHHHHHTSSSS-SEEEEEETTEEEEEEEHHHHHHHHHHHHHHHHHS--/-TT-BGGGTSBSS--EEETTSBHHHHHHHHHHTT-SEEEEE-TTSBEEEEEEHHHHHHHHHHHHTTT----BGGGTSBSS---B-TTSBHHHHHHHTSSSS-SEEEEEETTEEEEEEEHHHHHHHHHHHHHHHHHS--